Protein AF-A0AA38GWA0-F1 (afdb_monomer_lite)

Organism: Taxus chinensis (NCBI:txid29808)

pLDDT: mean 70.75, std 25.03, range [24.31, 95.56]

Structure (mmCIF, N/CA/C/O backbone):
data_AF-A0AA38GWA0-F1
#
_entry.id   AF-A0AA38GWA0-F1
#
loop_
_atom_site.group_PDB
_atom_site.id
_atom_site.type_symbol
_atom_site.label_atom_id
_atom_site.label_alt_id
_atom_site.label_comp_id
_atom_site.label_asym_id
_atom_site.label_entity_id
_atom_site.label_seq_id
_atom_site.pdbx_PDB_ins_code
_atom_site.Cartn_x
_atom_site.Cartn_y
_atom_site.Cartn_z
_atom_site.occupancy
_atom_site.B_iso_or_equiv
_atom_site.auth_seq_id
_atom_site.auth_comp_id
_atom_site.auth_asym_id
_atom_site.auth_atom_id
_atom_site.pdbx_PDB_model_num
ATOM 1 N N . MET A 1 1 ? 13.941 -1.383 21.771 1.00 31.64 1 MET A N 1
ATOM 2 C CA . MET A 1 1 ? 14.646 -0.120 21.469 1.00 31.64 1 MET A CA 1
ATOM 3 C C . MET A 1 1 ? 14.614 0.192 19.964 1.00 31.64 1 MET A C 1
ATOM 5 O O . MET A 1 1 ? 15.655 0.298 19.348 1.00 31.64 1 MET A O 1
ATOM 9 N N . PHE A 1 2 ? 13.424 0.359 19.369 1.00 28.42 2 PHE A N 1
ATOM 10 C CA . PHE A 1 2 ? 13.247 0.917 18.014 1.00 28.42 2 PHE A CA 1
ATOM 11 C C . PHE A 1 2 ? 11.890 1.630 17.965 1.00 28.42 2 PHE A C 1
ATOM 13 O O . PHE A 1 2 ? 10.866 1.051 17.592 1.00 28.42 2 PHE A O 1
ATOM 20 N N . SER A 1 3 ? 11.875 2.866 18.459 1.00 34.34 3 SER A N 1
ATOM 21 C CA . SER A 1 3 ? 10.827 3.857 18.227 1.00 34.34 3 SER A CA 1
ATOM 22 C C . SER A 1 3 ? 11.425 4.931 17.320 1.00 34.34 3 SER A C 1
ATOM 24 O O . SER A 1 3 ? 12.508 5.425 17.626 1.00 34.34 3 SER A O 1
ATOM 26 N N . ARG A 1 4 ? 10.759 5.242 16.198 1.00 40.84 4 ARG A N 1
ATOM 27 C CA . ARG A 1 4 ? 10.817 6.511 15.433 1.00 40.84 4 ARG A CA 1
ATOM 28 C C . ARG A 1 4 ? 10.411 6.277 13.978 1.00 40.84 4 ARG A C 1
ATOM 30 O O . ARG A 1 4 ? 11.266 6.082 13.129 1.00 40.84 4 ARG A O 1
ATOM 37 N N . TRP A 1 5 ? 9.120 6.422 13.704 1.00 36.72 5 TRP A N 1
ATOM 38 C CA . TRP A 1 5 ? 8.640 6.941 12.418 1.00 36.72 5 TRP A CA 1
ATOM 39 C C . TRP A 1 5 ? 7.587 8.007 12.706 1.00 36.72 5 TRP A C 1
ATOM 41 O O . TRP A 1 5 ? 6.409 7.881 12.427 1.00 36.72 5 TRP A O 1
ATOM 51 N N . SER A 1 6 ? 8.054 9.037 13.404 1.00 35.97 6 SER A N 1
ATOM 52 C CA . SER A 1 6 ? 7.437 10.354 13.455 1.00 35.97 6 SER A CA 1
ATOM 53 C C . SER A 1 6 ? 8.581 11.300 13.801 1.00 35.97 6 SER A C 1
ATOM 55 O O . SER A 1 6 ? 8.951 11.458 14.966 1.00 35.97 6 SER A O 1
ATOM 57 N N . ARG A 1 7 ? 9.320 11.705 12.760 1.00 33.00 7 ARG A N 1
ATOM 58 C CA . ARG A 1 7 ? 10.207 12.878 12.723 1.00 33.00 7 ARG A CA 1
ATOM 59 C C . ARG A 1 7 ? 10.838 13.011 11.333 1.00 33.00 7 ARG A C 1
ATOM 61 O O . ARG A 1 7 ? 11.865 12.406 11.048 1.00 33.00 7 ARG A O 1
ATOM 68 N N . VAL A 1 8 ? 10.165 13.820 10.515 1.00 33.72 8 VAL A N 1
ATOM 69 C CA . VAL A 1 8 ? 10.726 14.819 9.593 1.00 33.72 8 VAL A CA 1
ATOM 70 C C . VAL A 1 8 ? 11.931 14.351 8.767 1.00 33.72 8 VAL A C 1
ATOM 72 O O . VAL A 1 8 ? 13.084 14.542 9.150 1.00 33.72 8 VAL A O 1
ATOM 75 N N . VAL A 1 9 ? 11.667 13.858 7.556 1.00 32.69 9 VAL A N 1
ATOM 76 C CA . VAL A 1 9 ? 12.597 14.100 6.447 1.00 32.69 9 VAL A CA 1
ATOM 77 C C . VAL A 1 9 ? 12.338 15.532 5.988 1.00 32.69 9 VAL A C 1
ATOM 79 O O . VAL A 1 9 ? 11.295 15.837 5.411 1.00 32.69 9 VAL A O 1
ATOM 82 N N . SER A 1 10 ? 13.270 16.436 6.292 1.00 29.12 10 SER A N 1
ATOM 83 C CA . SER A 1 10 ? 13.280 17.777 5.710 1.00 29.12 10 SER A CA 1
ATOM 84 C C . SER A 1 10 ? 13.554 17.634 4.213 1.00 29.12 10 SER A C 1
ATOM 86 O O . SER A 1 10 ? 14.690 17.447 3.781 1.00 29.12 10 SER A O 1
ATOM 88 N N . PHE A 1 11 ? 12.483 17.642 3.421 1.00 29.75 11 PHE A N 1
ATOM 89 C CA . PHE A 1 11 ? 12.514 17.578 1.963 1.00 29.75 11 PHE A CA 1
ATOM 90 C C . PHE A 1 11 ? 12.916 18.951 1.413 1.00 29.75 11 PHE A C 1
ATOM 92 O O . PHE A 1 11 ? 12.088 19.753 0.984 1.00 29.75 11 PHE A O 1
ATOM 99 N N . ARG A 1 12 ? 14.214 19.249 1.473 1.00 24.31 12 ARG A N 1
ATOM 100 C CA . ARG A 1 12 ? 14.813 20.435 0.852 1.00 24.31 12 ARG A CA 1
ATOM 101 C C . ARG A 1 12 ? 15.758 20.020 -0.276 1.00 24.31 12 ARG A C 1
ATOM 103 O O . ARG A 1 12 ? 16.897 20.447 -0.310 1.00 24.31 12 ARG A O 1
ATOM 110 N N . S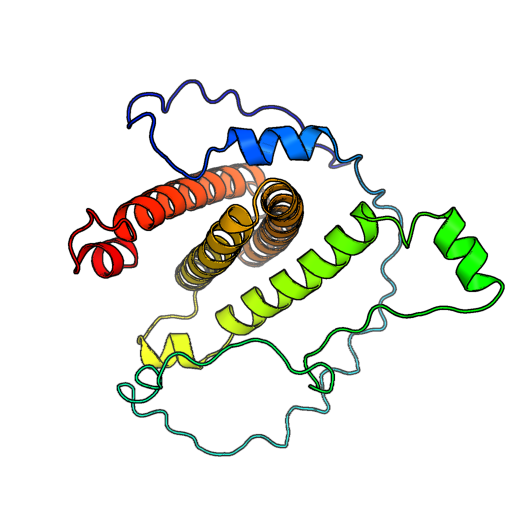ER A 1 13 ? 15.293 19.141 -1.165 1.00 28.67 13 SER A N 1
ATOM 111 C CA . SER A 1 13 ? 15.860 18.949 -2.509 1.00 28.67 13 SER A CA 1
ATOM 112 C C . SER A 1 13 ? 14.927 18.073 -3.353 1.00 28.67 13 SER A C 1
ATOM 114 O O . SER A 1 13 ? 15.166 16.888 -3.551 1.00 28.67 13 SER A O 1
ATOM 116 N N . MET A 1 14 ? 13.785 18.632 -3.756 1.00 29.09 14 MET A N 1
ATOM 117 C CA . MET A 1 14 ? 12.973 18.105 -4.868 1.00 29.09 14 MET A CA 1
ATOM 118 C C . MET A 1 14 ? 11.977 19.164 -5.378 1.00 29.09 14 MET A C 1
ATOM 120 O O . MET A 1 14 ? 10.910 18.853 -5.888 1.00 29.09 14 MET A O 1
ATOM 124 N N . ALA A 1 15 ? 12.325 20.448 -5.232 1.00 26.91 15 ALA A N 1
ATOM 125 C CA . ALA A 1 15 ? 11.499 21.585 -5.647 1.00 26.91 15 ALA A CA 1
ATOM 126 C C . ALA A 1 15 ? 11.654 21.937 -7.143 1.00 26.91 15 ALA A C 1
ATOM 128 O O . ALA A 1 15 ? 11.367 23.060 -7.536 1.00 26.91 15 ALA A O 1
ATOM 129 N N . ALA A 1 16 ? 12.130 21.006 -7.977 1.00 27.69 16 ALA A N 1
ATOM 130 C CA . ALA A 1 16 ? 12.416 21.270 -9.389 1.00 27.69 16 ALA A CA 1
ATOM 131 C C . ALA A 1 16 ? 11.492 20.531 -10.372 1.00 27.69 16 ALA A C 1
ATOM 133 O O . ALA A 1 16 ? 11.751 20.557 -11.569 1.00 27.69 16 ALA A O 1
ATOM 134 N N . LEU A 1 17 ? 10.409 19.898 -9.908 1.00 31.05 17 LEU A N 1
ATOM 135 C CA . LEU A 1 17 ? 9.401 19.305 -10.791 1.00 31.05 17 LEU A CA 1
ATOM 136 C C . LEU A 1 17 ? 7.995 19.648 -10.285 1.00 31.05 17 LEU A C 1
ATOM 138 O O . LEU A 1 17 ? 7.482 18.992 -9.388 1.00 31.05 17 LEU A O 1
ATOM 142 N N . GLY A 1 18 ? 7.431 20.715 -10.864 1.00 28.00 18 GLY A N 1
ATOM 143 C CA . GLY A 1 18 ? 6.000 21.019 -11.002 1.00 28.00 18 GLY A CA 1
ATOM 144 C C . GLY A 1 18 ? 5.095 20.879 -9.771 1.00 28.00 18 GLY A C 1
ATOM 145 O O . GLY A 1 18 ? 4.793 19.779 -9.320 1.00 28.00 18 GLY A O 1
ATOM 146 N N . GLU A 1 19 ? 4.520 21.999 -9.329 1.00 30.81 19 GLU A N 1
ATOM 147 C CA . GLU A 1 19 ? 3.543 22.138 -8.230 1.00 30.81 19 GLU A CA 1
ATOM 148 C C . GLU A 1 19 ? 2.208 21.364 -8.379 1.00 30.81 19 GLU A C 1
ATOM 150 O O . GLU A 1 19 ? 1.281 21.591 -7.612 1.00 30.81 19 GLU A O 1
ATOM 155 N N . ASN A 1 20 ? 2.095 20.394 -9.289 1.00 30.77 20 ASN A N 1
ATOM 156 C CA . ASN A 1 20 ? 0.872 19.622 -9.530 1.00 30.77 20 ASN A CA 1
ATOM 157 C C . ASN A 1 20 ? 1.091 18.103 -9.432 1.00 30.77 20 ASN A C 1
ATOM 159 O O . ASN A 1 20 ? 0.557 17.351 -10.245 1.00 30.77 20 ASN A O 1
ATOM 163 N N . SER A 1 21 ? 1.860 17.615 -8.455 1.00 35.22 21 SER A N 1
ATOM 164 C CA . SER A 1 21 ? 1.879 16.185 -8.107 1.00 35.22 21 SER A CA 1
ATOM 165 C C . SER A 1 21 ? 0.749 15.884 -7.115 1.00 35.22 21 SER A C 1
ATOM 167 O O . SER A 1 21 ? 0.716 16.362 -5.982 1.00 35.22 21 SER A O 1
ATOM 169 N N . TYR A 1 22 ? -0.239 15.113 -7.570 1.00 38.91 22 TYR A N 1
ATOM 170 C CA . TYR A 1 22 ? -1.501 14.873 -6.865 1.00 38.91 22 TYR A CA 1
ATOM 171 C C . TYR A 1 22 ? -1.309 13.989 -5.618 1.00 38.91 22 TYR A C 1
ATOM 173 O O . TYR A 1 22 ? -2.194 13.934 -4.764 1.00 38.91 22 TYR A O 1
ATOM 181 N N . LEU A 1 23 ? -0.143 13.385 -5.426 1.00 45.56 23 LEU A N 1
ATOM 182 C CA . LEU A 1 23 ? 0.259 12.717 -4.194 1.00 45.56 23 LEU A CA 1
ATOM 183 C C . LEU A 1 23 ? 1.219 13.617 -3.416 1.00 45.56 23 LEU A C 1
ATOM 185 O O . LEU A 1 23 ? 2.431 13.464 -3.491 1.00 45.56 23 LEU A O 1
ATOM 189 N N . ASN A 1 24 ? 0.675 14.586 -2.671 1.00 46.31 24 ASN A N 1
ATOM 190 C CA . ASN A 1 24 ? 1.478 15.441 -1.799 1.00 46.31 24 ASN A CA 1
ATOM 191 C C . ASN A 1 24 ? 2.017 14.607 -0.618 1.00 46.31 24 ASN A C 1
ATOM 193 O O . ASN A 1 24 ? 1.221 14.232 0.254 1.00 46.31 24 ASN A O 1
ATOM 197 N N . PRO A 1 25 ? 3.341 14.385 -0.501 1.00 43.03 25 PRO A N 1
ATOM 198 C CA . PRO A 1 25 ? 3.925 13.632 0.613 1.00 43.03 25 PRO A CA 1
ATOM 199 C C . PRO A 1 25 ? 3.590 14.253 1.981 1.00 43.03 25 PRO A C 1
ATOM 201 O O . PRO A 1 25 ? 3.534 13.564 2.999 1.00 43.03 25 PRO A O 1
ATOM 204 N N . ARG A 1 26 ? 3.290 15.564 2.019 1.00 40.44 26 ARG A N 1
ATOM 205 C CA . ARG A 1 26 ? 2.889 16.281 3.240 1.00 40.44 26 ARG A CA 1
ATOM 206 C C . ARG A 1 26 ? 1.479 15.935 3.718 1.00 40.44 26 ARG A C 1
ATOM 208 O O . ARG A 1 26 ? 1.219 16.107 4.905 1.00 40.44 26 ARG A O 1
ATOM 215 N N . ALA A 1 27 ? 0.571 15.498 2.842 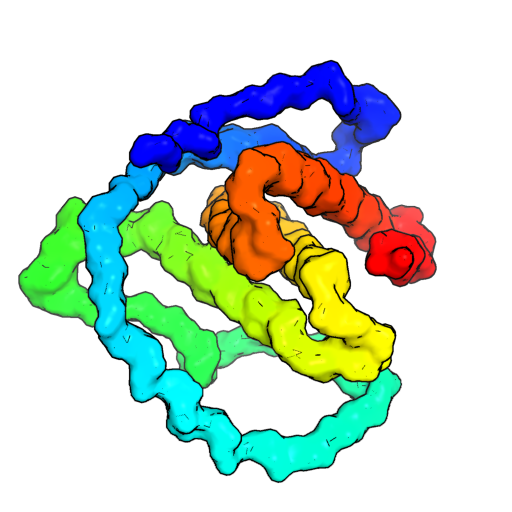1.00 46.22 27 ALA A N 1
ATOM 216 C CA . ALA A 1 27 ? -0.810 15.191 3.229 1.00 46.22 27 ALA A CA 1
ATOM 217 C C . ALA A 1 27 ? -0.874 13.929 4.105 1.00 46.22 27 ALA A C 1
ATOM 219 O O . ALA A 1 27 ? -1.483 13.952 5.173 1.00 46.22 27 ALA A O 1
ATOM 220 N N . PHE A 1 28 ? -0.158 12.880 3.699 1.00 42.69 28 PHE A N 1
ATOM 221 C CA . PHE A 1 28 ? -0.022 11.633 4.454 1.00 42.69 28 PHE A CA 1
ATOM 222 C C . PHE A 1 28 ? 0.894 11.811 5.680 1.00 42.69 28 PHE A C 1
ATOM 224 O O . PHE A 1 28 ? 0.537 11.439 6.797 1.00 42.69 28 PHE A O 1
ATOM 231 N N . SER A 1 29 ? 2.007 12.543 5.531 1.00 37.75 29 SER A N 1
ATOM 232 C CA . SER A 1 29 ? 2.927 12.825 6.644 1.00 37.75 29 SER A CA 1
ATOM 233 C C . SER A 1 29 ? 2.305 13.646 7.791 1.00 37.75 29 SER A C 1
ATOM 235 O O . SER A 1 29 ? 2.585 13.347 8.950 1.00 37.75 29 SER A O 1
ATOM 237 N N . LYS A 1 30 ? 1.432 14.633 7.522 1.00 34.84 30 LYS A N 1
ATOM 238 C CA . LYS A 1 30 ? 0.742 15.413 8.577 1.00 34.84 30 LYS A CA 1
ATOM 239 C C . LYS A 1 30 ? -0.338 14.622 9.325 1.00 34.84 30 LYS A C 1
ATOM 241 O O . LYS A 1 30 ? -0.637 14.948 10.472 1.00 34.84 30 LYS A O 1
ATOM 246 N N . ALA A 1 31 ? -0.942 13.608 8.701 1.00 31.19 31 ALA A N 1
ATOM 247 C CA . ALA A 1 31 ? -1.891 12.718 9.374 1.00 31.19 31 ALA A CA 1
ATOM 248 C C . ALA A 1 31 ? -1.168 11.759 10.340 1.00 31.19 31 ALA A C 1
ATOM 250 O O . ALA A 1 31 ? -1.649 11.535 11.450 1.00 31.19 31 ALA A O 1
ATOM 251 N N . ALA A 1 32 ? 0.032 11.294 9.969 1.00 33.12 32 ALA A N 1
ATOM 252 C CA . ALA A 1 32 ? 0.895 10.452 10.803 1.00 33.12 32 ALA A CA 1
ATOM 253 C C . ALA A 1 32 ? 1.348 11.125 12.118 1.00 33.12 32 ALA A C 1
ATOM 255 O O . ALA A 1 32 ? 1.637 10.445 13.099 1.00 33.12 32 ALA A O 1
ATOM 256 N N . GLU A 1 33 ? 1.385 12.462 12.181 1.00 32.56 33 GLU A N 1
ATOM 257 C CA . GLU A 1 33 ? 1.670 13.198 13.426 1.00 32.56 33 GLU A CA 1
ATOM 258 C C . GLU A 1 33 ? 0.507 13.154 14.436 1.00 32.56 33 GLU A C 1
ATOM 260 O O . GLU A 1 33 ? 0.726 13.394 15.624 1.00 32.56 33 GLU A O 1
ATOM 265 N N . ARG A 1 34 ? -0.724 12.832 14.004 1.00 31.64 34 ARG A N 1
ATOM 266 C CA . ARG A 1 34 ? -1.906 12.763 14.888 1.00 31.64 34 ARG A CA 1
ATOM 267 C C . ARG A 1 34 ? -2.132 11.395 15.526 1.00 31.64 34 ARG A C 1
ATOM 269 O O . ARG A 1 34 ? -2.842 11.321 16.527 1.00 31.64 34 ARG A O 1
ATOM 276 N N . VAL A 1 35 ? -1.542 10.332 14.987 1.00 32.81 35 VAL A N 1
ATOM 277 C CA . VAL A 1 35 ? -1.741 8.962 15.477 1.00 32.81 35 VAL A CA 1
ATOM 278 C C . VAL A 1 35 ? -0.706 8.659 16.564 1.00 32.81 35 VAL A C 1
ATOM 280 O O . VAL A 1 35 ? 0.502 8.705 16.333 1.00 32.81 35 VAL A O 1
ATOM 283 N N . LYS A 1 36 ? -1.165 8.365 17.787 1.00 30.06 36 LYS A N 1
ATOM 284 C CA . LYS A 1 36 ? -0.270 7.973 18.888 1.00 30.06 36 LYS A CA 1
ATOM 285 C C . LYS A 1 36 ? 0.344 6.589 18.602 1.00 30.06 36 LYS A C 1
ATOM 287 O O . LYS A 1 36 ? -0.369 5.713 18.115 1.00 30.06 36 LYS A O 1
ATOM 292 N N . PRO A 1 37 ? 1.626 6.345 18.941 1.00 30.78 37 PRO A N 1
ATOM 293 C CA . PRO A 1 37 ? 2.257 5.044 18.727 1.00 30.78 37 PRO A CA 1
ATOM 294 C C . PRO A 1 37 ? 1.523 3.929 19.485 1.00 30.78 37 PRO A C 1
ATOM 296 O O . PRO A 1 37 ? 1.312 4.040 20.692 1.00 30.78 37 PRO A O 1
ATOM 299 N N . PHE A 1 38 ? 1.174 2.846 18.789 1.00 33.06 38 PHE A N 1
ATOM 300 C CA . PHE A 1 38 ? 0.645 1.626 19.401 1.00 33.06 38 PHE A CA 1
ATOM 301 C C . PHE A 1 38 ? 1.768 0.848 20.114 1.00 33.06 38 PHE A C 1
ATOM 303 O O . PHE A 1 38 ? 2.856 0.656 19.562 1.00 33.06 38 PHE A O 1
ATOM 310 N N . ASP A 1 39 ? 1.504 0.438 21.356 1.00 30.98 39 ASP A N 1
ATOM 311 C CA . ASP A 1 39 ? 2.451 -0.215 22.266 1.00 30.98 39 ASP A CA 1
ATOM 312 C C . ASP A 1 39 ? 2.822 -1.635 21.786 1.00 30.98 39 ASP A C 1
ATOM 314 O O . ASP A 1 39 ? 1.966 -2.449 21.440 1.00 30.98 39 ASP A O 1
ATOM 318 N N . LYS A 1 40 ? 4.126 -1.939 21.761 1.00 34.06 40 LYS A N 1
ATOM 319 C CA . LYS A 1 40 ? 4.715 -3.173 21.204 1.00 34.06 40 LYS A CA 1
ATOM 320 C C . LYS A 1 40 ? 4.681 -4.366 22.169 1.00 34.06 40 LYS A C 1
ATOM 322 O O . LYS A 1 40 ? 5.251 -5.408 21.853 1.00 34.06 40 LYS A O 1
ATOM 327 N N . ASN A 1 41 ? 4.040 -4.240 23.329 1.00 27.31 41 ASN A N 1
ATOM 328 C CA . ASN A 1 41 ? 4.131 -5.239 24.397 1.00 27.31 41 ASN A CA 1
ATOM 329 C C . ASN A 1 41 ? 3.073 -6.353 24.365 1.00 27.31 41 ASN A C 1
ATOM 331 O O . ASN A 1 41 ? 3.056 -7.188 25.270 1.00 27.31 41 ASN A O 1
ATOM 335 N N . ASN A 1 42 ? 2.233 -6.448 23.330 1.00 31.95 42 ASN A N 1
ATOM 336 C CA . ASN A 1 42 ? 1.344 -7.602 23.205 1.00 31.95 42 ASN A CA 1
ATOM 337 C C . ASN A 1 42 ? 2.085 -8.773 22.538 1.00 31.95 42 ASN A C 1
ATOM 339 O O . ASN A 1 42 ? 2.314 -8.775 21.327 1.00 31.95 42 ASN A O 1
ATOM 343 N N . LYS A 1 43 ? 2.500 -9.756 23.347 1.00 30.12 43 LYS A N 1
ATOM 344 C CA . LYS A 1 43 ? 3.071 -11.026 22.882 1.00 30.12 43 LYS A CA 1
ATOM 345 C C . LYS A 1 43 ? 2.092 -11.687 21.910 1.00 30.12 43 LYS A C 1
ATOM 347 O O . LYS A 1 43 ? 1.028 -12.149 22.311 1.00 30.12 43 LYS A O 1
ATOM 352 N N . LEU A 1 44 ? 2.475 -11.749 20.638 1.00 30.75 44 LEU A N 1
ATOM 353 C CA . LEU A 1 44 ? 1.770 -12.513 19.620 1.00 30.75 44 LEU A CA 1
ATOM 354 C C . LEU A 1 44 ? 1.908 -14.003 19.970 1.00 30.75 44 LEU A C 1
ATOM 356 O O . LEU A 1 44 ? 3.004 -14.565 19.891 1.00 30.75 44 LEU A O 1
ATOM 360 N N . SER A 1 45 ? 0.811 -14.604 20.433 1.00 27.83 45 SER A N 1
ATOM 361 C CA . SER A 1 45 ? 0.715 -16.043 20.670 1.00 27.83 45 SER A CA 1
ATOM 362 C C . SER A 1 45 ? 1.044 -16.797 19.380 1.00 27.83 45 SER A C 1
ATOM 364 O O . SER A 1 45 ? 0.492 -16.514 18.315 1.00 27.83 45 SER A O 1
ATOM 366 N N . LYS A 1 46 ? 1.974 -17.747 19.478 1.00 28.91 46 LYS A N 1
ATOM 367 C CA . LYS A 1 46 ? 2.335 -18.686 18.416 1.00 28.91 46 LYS A CA 1
ATOM 368 C C . LYS A 1 46 ? 1.292 -19.808 18.358 1.00 28.91 46 LYS A C 1
ATOM 370 O O . LYS A 1 46 ? 1.591 -20.904 18.809 1.00 28.91 46 LYS A O 1
ATOM 375 N N . GLU A 1 47 ? 0.102 -19.565 17.814 1.00 26.95 47 GLU A N 1
ATOM 376 C CA . GLU A 1 47 ? -0.872 -20.659 17.595 1.00 26.95 47 GLU A CA 1
ATOM 377 C C . GLU A 1 47 ? -1.569 -20.679 16.223 1.00 26.95 47 GLU A C 1
ATOM 379 O O . GLU A 1 47 ? -2.153 -21.696 15.862 1.00 26.95 47 GLU A O 1
ATOM 384 N N . ASP A 1 48 ? -1.407 -19.673 15.361 1.00 29.70 48 ASP A N 1
ATOM 385 C CA . ASP A 1 48 ? -2.159 -19.642 14.089 1.00 29.70 48 ASP A CA 1
ATOM 386 C C . ASP A 1 48 ? -1.471 -20.340 12.895 1.00 29.70 48 ASP A C 1
ATOM 388 O O . ASP A 1 48 ? -1.983 -20.333 11.775 1.00 29.70 48 ASP A O 1
ATOM 392 N N . HIS A 1 49 ? -0.333 -21.011 13.105 1.00 30.28 49 HIS A N 1
ATOM 393 C CA . HIS A 1 49 ? 0.418 -21.678 12.028 1.00 30.28 49 HIS A CA 1
ATOM 394 C C . HIS A 1 49 ? -0.089 -23.077 11.632 1.00 30.28 49 HIS A C 1
ATOM 396 O O . HIS A 1 49 ? 0.541 -23.724 10.795 1.00 30.28 49 HIS A O 1
ATOM 402 N N . HIS A 1 50 ? -1.226 -23.551 12.158 1.00 26.88 50 HIS A N 1
ATOM 403 C CA . 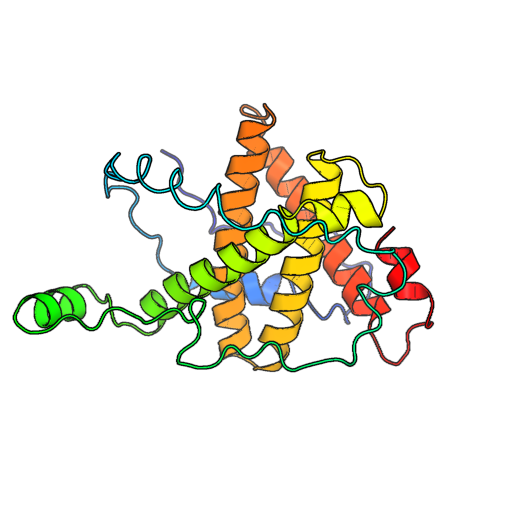HIS A 1 50 ? -1.704 -24.915 11.878 1.00 26.88 50 HIS A CA 1
ATOM 404 C C . HIS A 1 50 ? -3.074 -25.043 11.192 1.00 26.88 50 HIS A C 1
ATOM 406 O O . HIS A 1 50 ? -3.598 -26.148 11.090 1.00 26.88 50 HIS A O 1
ATOM 412 N N . LYS A 1 51 ? -3.651 -23.960 10.649 1.00 30.28 51 LYS A N 1
ATOM 413 C CA . LYS A 1 51 ? -4.932 -24.040 9.906 1.00 30.28 51 LYS A CA 1
ATOM 414 C C . LYS A 1 51 ? -4.903 -23.626 8.434 1.00 30.28 51 LYS A C 1
ATOM 416 O O . LYS A 1 51 ? -5.937 -23.681 7.779 1.00 30.28 51 LYS A O 1
ATOM 421 N N . THR A 1 52 ? -3.738 -23.325 7.864 1.00 32.56 52 THR A N 1
ATOM 422 C CA . THR A 1 52 ? -3.623 -22.980 6.429 1.00 32.56 52 THR A CA 1
ATOM 423 C C . THR A 1 52 ? -3.411 -24.205 5.523 1.00 32.56 52 THR A C 1
ATOM 425 O O . THR A 1 52 ? -3.291 -24.071 4.309 1.00 32.56 52 THR A O 1
ATOM 428 N N . THR A 1 53 ? -3.383 -25.422 6.075 1.00 29.42 53 THR A N 1
ATOM 429 C CA . THR A 1 53 ? -3.032 -26.639 5.316 1.00 29.42 53 THR A CA 1
ATOM 430 C C . THR A 1 53 ? -4.236 -27.410 4.753 1.00 29.42 53 THR A C 1
ATOM 432 O O . THR A 1 53 ? -4.026 -28.377 4.030 1.00 29.42 53 THR A O 1
ATOM 435 N N . LEU A 1 54 ? -5.485 -26.992 5.011 1.00 31.36 54 LEU A N 1
ATOM 436 C CA . LEU A 1 54 ? -6.684 -27.742 4.582 1.00 31.36 54 LEU A CA 1
ATOM 437 C C . LEU A 1 54 ? -7.478 -27.160 3.401 1.00 31.36 54 LEU A C 1
ATOM 439 O O . LEU A 1 54 ? -8.425 -27.800 2.967 1.00 31.36 54 LEU A O 1
ATOM 443 N N . ASP A 1 55 ? -7.055 -26.049 2.795 1.00 29.88 55 ASP A N 1
ATOM 444 C CA . ASP A 1 55 ? -7.713 -25.510 1.583 1.00 29.88 55 ASP A CA 1
ATOM 445 C C . ASP A 1 55 ? -6.880 -25.729 0.302 1.00 29.88 55 ASP A C 1
ATOM 447 O O . ASP A 1 55 ? -7.135 -25.141 -0.745 1.00 29.88 55 ASP A O 1
ATOM 451 N N . ARG A 1 56 ? -5.871 -26.611 0.352 1.00 34.47 56 ARG A N 1
ATOM 452 C CA . ARG A 1 56 ? -4.945 -26.860 -0.770 1.00 34.47 56 ARG A CA 1
ATOM 453 C C . ARG A 1 56 ? -5.441 -27.888 -1.795 1.00 34.47 56 ARG A C 1
ATOM 455 O O . ARG A 1 56 ? -4.685 -28.232 -2.700 1.00 34.47 56 ARG A O 1
ATOM 462 N N . GLN A 1 57 ? -6.664 -28.409 -1.659 1.00 27.94 57 GLN A N 1
ATOM 463 C CA . GLN A 1 57 ? -7.071 -29.621 -2.380 1.00 27.94 57 GLN A CA 1
ATOM 464 C C . GLN A 1 57 ? -8.316 -29.543 -3.267 1.00 27.94 57 GLN A C 1
ATOM 466 O O . GLN A 1 57 ? -8.659 -30.575 -3.831 1.00 27.94 57 GLN A O 1
ATOM 471 N N . ASN A 1 58 ? -8.942 -28.382 -3.496 1.00 30.59 58 ASN A N 1
ATOM 472 C CA . ASN A 1 58 ? -10.134 -28.364 -4.359 1.00 30.59 58 ASN A CA 1
ATOM 473 C C . ASN A 1 58 ? -10.228 -27.244 -5.401 1.00 30.59 58 ASN A C 1
ATOM 475 O O . ASN A 1 58 ? -11.324 -26.800 -5.712 1.00 30.59 58 ASN A O 1
ATOM 479 N N . ASP A 1 59 ? -9.101 -26.825 -5.980 1.00 33.44 59 ASP A N 1
ATOM 480 C CA . ASP A 1 59 ? -9.129 -25.911 -7.133 1.00 33.44 59 ASP A CA 1
ATOM 481 C C . ASP A 1 59 ? -8.156 -26.335 -8.243 1.00 33.44 59 ASP A C 1
ATOM 483 O O . ASP A 1 59 ? -7.446 -25.543 -8.856 1.00 33.44 59 ASP A O 1
ATOM 487 N N . LYS A 1 60 ? -8.116 -27.643 -8.523 1.00 31.14 60 LYS A N 1
ATOM 488 C CA . LYS A 1 60 ? -7.559 -28.156 -9.780 1.00 31.14 60 LYS A CA 1
ATOM 489 C C . LYS A 1 60 ? -8.634 -28.100 -10.865 1.00 31.14 60 LYS A C 1
ATOM 491 O O . LYS A 1 60 ? -9.054 -29.132 -11.375 1.00 31.14 60 LYS A O 1
ATOM 496 N N . SER A 1 61 ? -9.074 -26.896 -11.224 1.00 31.92 61 SER A N 1
ATOM 497 C CA . SER A 1 61 ? -9.576 -26.669 -12.576 1.00 31.92 61 SER A CA 1
ATOM 498 C C . SER A 1 61 ? -8.440 -26.032 -13.365 1.00 31.92 61 SER A C 1
ATOM 500 O O . SER A 1 61 ? -7.932 -24.962 -13.041 1.00 31.92 61 SER A O 1
ATOM 502 N N . SER A 1 62 ? -7.950 -26.767 -14.355 1.00 37.06 62 SER A N 1
ATOM 503 C CA . SER A 1 62 ? -6.942 -26.316 -15.302 1.00 37.06 62 SER A CA 1
ATOM 504 C C . SER A 1 62 ? -7.523 -25.192 -16.159 1.00 37.06 62 SER A C 1
ATOM 506 O O . SER A 1 62 ? -7.936 -25.418 -17.295 1.00 37.06 62 SER A O 1
ATOM 508 N N . HIS A 1 63 ? -7.575 -23.974 -15.630 1.00 36.75 63 HIS A N 1
ATOM 509 C CA . HIS A 1 63 ? -7.782 -22.797 -16.453 1.00 36.75 63 HIS A CA 1
ATOM 510 C C . HIS A 1 63 ? -6.418 -22.355 -16.969 1.00 36.75 63 HIS A C 1
ATOM 512 O O . HIS A 1 63 ? -5.735 -21.521 -16.386 1.00 36.75 63 HIS A O 1
ATOM 518 N N . GLN A 1 64 ? -6.003 -22.960 -18.082 1.00 39.25 64 GLN A N 1
ATOM 519 C CA . GLN A 1 64 ? -4.944 -22.406 -18.911 1.00 39.25 64 GLN A CA 1
ATOM 520 C C . GLN A 1 64 ? -5.473 -21.073 -19.449 1.00 39.25 64 GLN A C 1
ATOM 522 O O . GLN A 1 64 ? -6.255 -21.019 -20.401 1.00 39.25 64 GLN A O 1
ATOM 527 N N . VAL A 1 65 ? -5.152 -19.990 -18.745 1.00 46.47 65 VAL A N 1
ATOM 528 C CA . VAL A 1 65 ? -5.608 -18.649 -19.087 1.00 46.47 65 VAL A CA 1
ATOM 529 C C . VAL A 1 65 ? -4.885 -18.232 -20.363 1.00 46.47 65 VAL A C 1
ATOM 531 O O . VAL A 1 65 ? -3.723 -17.841 -20.363 1.00 46.47 65 VAL A O 1
ATOM 534 N N . ARG A 1 66 ? -5.584 -18.363 -21.491 1.00 43.56 66 ARG A N 1
ATOM 535 C CA . ARG A 1 66 ? -5.152 -17.868 -22.797 1.00 43.56 66 ARG A CA 1
ATOM 536 C C . ARG A 1 66 ? -4.996 -16.346 -22.679 1.00 43.56 66 ARG A C 1
ATOM 538 O O . ARG A 1 66 ? -5.997 -15.638 -22.567 1.00 43.56 66 ARG A O 1
ATOM 545 N N . GLY A 1 67 ? -3.745 -15.878 -22.651 1.00 53.94 67 GLY A N 1
ATOM 546 C CA . GLY A 1 67 ? -3.308 -14.577 -22.114 1.00 53.94 67 GLY A CA 1
ATOM 547 C C . GLY A 1 67 ? -3.983 -13.307 -22.648 1.00 53.94 67 GLY A C 1
ATOM 548 O O . GLY A 1 67 ? -3.838 -12.254 -22.042 1.00 53.94 67 GLY A O 1
ATOM 549 N N . SER A 1 68 ? -4.770 -13.378 -23.723 1.00 50.22 68 SER A N 1
ATOM 550 C CA . SER A 1 68 ? -5.553 -12.240 -24.217 1.00 50.22 68 SER A CA 1
ATOM 551 C C . SER A 1 68 ? -6.967 -12.146 -23.633 1.00 50.22 68 SER A C 1
ATOM 553 O O . SER A 1 68 ? -7.501 -11.048 -23.545 1.00 50.22 68 SER A O 1
ATOM 555 N N . MET A 1 69 ? -7.593 -13.247 -23.197 1.00 52.06 69 MET A N 1
ATOM 556 C CA . MET A 1 69 ? -8.996 -13.226 -22.741 1.00 52.06 69 MET A CA 1
ATOM 557 C C . MET A 1 69 ? -9.174 -12.905 -21.252 1.00 52.06 69 MET A C 1
ATOM 559 O O . MET A 1 69 ? -10.263 -12.498 -20.854 1.00 52.06 69 MET A O 1
ATOM 563 N N . ALA A 1 70 ? -8.124 -13.036 -20.437 1.00 56.06 70 ALA A N 1
ATOM 564 C CA . ALA A 1 70 ? -8.200 -12.852 -18.982 1.00 56.06 70 ALA A CA 1
ATOM 565 C C . ALA A 1 70 ? -8.603 -11.433 -18.550 1.00 56.06 70 ALA A C 1
ATOM 567 O O . ALA A 1 70 ? -9.172 -11.248 -17.479 1.00 56.06 70 ALA A O 1
ATOM 568 N N . PHE A 1 71 ? -8.298 -10.440 -19.390 1.00 58.66 71 PHE A N 1
ATOM 569 C CA . PHE A 1 71 ? -8.418 -9.017 -19.066 1.00 58.66 71 PHE A CA 1
ATOM 570 C C . PHE A 1 71 ? -9.391 -8.258 -19.983 1.00 58.66 71 PHE A C 1
ATOM 572 O O . PHE A 1 71 ? -9.541 -7.048 -19.849 1.00 58.66 71 PHE A O 1
ATOM 579 N N . LEU A 1 72 ? -10.073 -8.958 -20.900 1.00 63.25 72 LEU A N 1
ATOM 580 C CA . LEU A 1 72 ? -11.067 -8.382 -21.821 1.00 63.25 72 LEU A CA 1
ATOM 581 C C . LEU A 1 72 ? -12.509 -8.478 -21.296 1.00 63.25 72 LEU A C 1
ATOM 583 O O . LEU A 1 72 ? -13.447 -8.050 -21.972 1.00 63.25 72 LEU A O 1
ATOM 587 N N . SER A 1 73 ? -12.720 -9.047 -20.106 1.00 68.81 73 SER A N 1
ATOM 588 C CA . SER A 1 73 ? -14.037 -9.028 -19.471 1.00 68.81 73 SER A CA 1
ATOM 589 C C . SER A 1 73 ? -14.468 -7.584 -19.215 1.00 68.81 73 SER A C 1
ATOM 591 O O . SER A 1 73 ? -13.669 -6.778 -18.736 1.00 68.81 73 SER A O 1
ATOM 593 N N . LYS A 1 74 ? -15.739 -7.263 -19.494 1.00 69.19 74 LYS A N 1
ATOM 594 C CA . LYS A 1 74 ? -16.309 -5.941 -19.191 1.00 69.19 74 LYS A CA 1
ATOM 595 C C . LYS A 1 74 ? -16.015 -5.571 -17.728 1.00 69.19 74 LYS A C 1
ATOM 597 O O . LYS A 1 74 ? -16.115 -6.456 -16.874 1.00 69.19 74 LYS A O 1
ATOM 602 N N . PRO A 1 75 ? -15.690 -4.298 -17.428 1.00 65.25 75 PRO A N 1
ATOM 603 C CA . PRO A 1 75 ? -15.460 -3.862 -16.058 1.00 65.25 75 PRO A CA 1
ATOM 604 C C . PRO A 1 75 ? -16.707 -4.177 -15.232 1.00 65.25 75 PRO A C 1
ATOM 606 O O . PRO A 1 75 ? -17.786 -3.640 -15.475 1.00 65.25 75 PRO A O 1
ATOM 609 N N . CYS A 1 76 ? -16.563 -5.106 -14.294 1.00 62.09 76 CYS A N 1
ATOM 610 C CA . CYS A 1 76 ? -17.618 -5.499 -13.377 1.00 62.09 76 CYS A CA 1
ATOM 611 C C . CYS A 1 76 ? -17.317 -4.894 -12.009 1.00 62.09 76 CYS A C 1
ATOM 613 O O . CYS A 1 76 ? -16.153 -4.734 -11.632 1.00 62.09 76 CYS A O 1
ATOM 615 N N . SER A 1 77 ? -18.364 -4.549 -11.261 1.00 67.06 77 SER A N 1
ATOM 616 C CA . SER A 1 77 ? -18.194 -4.089 -9.889 1.00 67.06 77 SER A CA 1
ATOM 617 C C . SER A 1 77 ? -17.507 -5.182 -9.070 1.00 67.06 77 SER A C 1
ATOM 619 O O . SER A 1 77 ? -18.037 -6.277 -8.909 1.00 67.06 77 SER A O 1
ATOM 621 N N . LEU A 1 78 ? -16.334 -4.866 -8.523 1.00 67.75 78 LEU A N 1
ATOM 622 C CA . LEU A 1 78 ? -15.622 -5.711 -7.559 1.00 67.75 78 LEU A CA 1
ATOM 623 C C . LEU A 1 78 ? -16.204 -5.574 -6.139 1.00 67.75 78 LEU A C 1
ATOM 625 O O . LEU A 1 78 ? -15.600 -6.040 -5.172 1.00 67.75 78 LEU A O 1
ATOM 629 N N . ALA A 1 79 ? -17.361 -4.914 -5.993 1.00 72.44 79 ALA A N 1
ATOM 630 C CA . ALA A 1 79 ? -18.064 -4.831 -4.726 1.00 72.44 79 ALA A CA 1
ATOM 631 C C . ALA A 1 79 ? -18.495 -6.235 -4.296 1.00 72.44 79 ALA A C 1
ATOM 633 O O . ALA A 1 79 ? -19.303 -6.903 -4.939 1.00 72.44 79 ALA A O 1
ATOM 634 N N . LEU A 1 80 ? -17.929 -6.681 -3.184 1.00 72.12 80 LEU A N 1
ATOM 635 C CA . LEU A 1 80 ? -18.273 -7.956 -2.589 1.00 72.12 80 LEU A CA 1
ATOM 636 C C . LEU A 1 80 ? -19.689 -7.889 -2.025 1.00 72.12 80 LEU A C 1
ATOM 638 O O . LEU A 1 80 ? -20.010 -6.999 -1.239 1.00 72.12 80 LEU A O 1
ATOM 642 N N . HIS A 1 81 ? -20.520 -8.860 -2.393 1.00 73.62 81 HIS A N 1
ATOM 643 C CA . HIS A 1 81 ? -21.826 -9.032 -1.770 1.00 73.62 81 HIS A CA 1
ATOM 644 C C . HIS A 1 81 ? -21.658 -9.274 -0.258 1.00 73.62 81 HIS A C 1
ATOM 646 O O . HIS A 1 81 ? -20.699 -9.936 0.153 1.00 73.62 81 HIS A O 1
ATOM 652 N N . ALA A 1 82 ? -22.589 -8.783 0.567 1.00 76.31 82 ALA A N 1
ATOM 653 C CA . ALA A 1 82 ? -22.521 -8.912 2.030 1.00 76.31 82 ALA A CA 1
ATOM 654 C C . ALA A 1 82 ? -22.419 -10.379 2.494 1.00 76.31 82 ALA A C 1
ATOM 656 O O . ALA A 1 82 ? -21.726 -10.685 3.455 1.00 76.31 82 ALA A O 1
ATOM 657 N N . ASN A 1 83 ? -23.031 -11.299 1.741 1.00 78.19 83 ASN A N 1
ATOM 658 C CA . ASN A 1 83 ? -22.978 -12.742 2.011 1.00 78.19 83 ASN A CA 1
ATOM 659 C C . ASN A 1 83 ? -21.787 -13.459 1.344 1.00 78.19 83 ASN A C 1
ATOM 661 O O . ASN A 1 83 ? -21.753 -14.686 1.304 1.00 78.19 83 ASN A O 1
ATOM 665 N N . SER A 1 84 ? -20.840 -12.736 0.739 1.00 80.00 84 SER A N 1
ATOM 666 C CA . SER A 1 84 ? -19.685 -13.373 0.098 1.00 80.00 84 SER A CA 1
ATOM 667 C C . SER A 1 84 ? -18.695 -13.891 1.144 1.00 80.00 84 SER A C 1
ATOM 669 O O . SER A 1 84 ? -18.447 -13.231 2.150 1.00 80.00 84 SER A O 1
ATOM 671 N N . LYS A 1 85 ? -18.050 -15.037 0.873 1.00 77.06 85 LYS A N 1
ATOM 672 C CA . LYS A 1 85 ? -16.976 -15.606 1.722 1.00 77.06 85 LYS A CA 1
ATOM 673 C C . LYS A 1 85 ? -15.855 -14.597 2.008 1.00 77.06 85 LYS A C 1
ATOM 675 O O . LYS A 1 85 ? -15.169 -14.687 3.018 1.00 77.06 85 LYS A O 1
ATOM 680 N N . PHE A 1 86 ? -15.660 -13.648 1.098 1.00 70.44 86 PHE A N 1
ATOM 681 C CA . PHE A 1 86 ? -14.631 -12.630 1.203 1.00 70.44 86 PHE A CA 1
ATOM 682 C C . PHE A 1 86 ? -15.078 -11.398 1.989 1.00 70.44 86 PHE A C 1
ATOM 684 O O . PHE A 1 86 ? -14.239 -10.532 2.211 1.00 70.44 86 PHE A O 1
ATOM 691 N N . TRP A 1 87 ? -16.346 -11.257 2.381 1.00 74.81 87 TRP A N 1
ATOM 692 C CA . TRP A 1 87 ? -16.787 -10.129 3.196 1.00 74.81 87 TRP A CA 1
ATOM 693 C C . TRP A 1 87 ? -16.219 -10.258 4.612 1.00 74.81 87 TRP A C 1
ATOM 695 O O . TRP A 1 87 ? -16.250 -11.331 5.211 1.00 74.81 87 TRP A O 1
ATOM 705 N N . VAL A 1 88 ? -15.650 -9.174 5.142 1.00 78.06 88 VAL A N 1
ATOM 706 C CA . VAL A 1 88 ? -15.072 -9.185 6.490 1.00 78.06 88 VAL A CA 1
ATOM 707 C C . VAL A 1 88 ? -16.068 -8.556 7.446 1.00 78.06 88 VAL A C 1
ATOM 709 O O . VAL A 1 88 ? -16.277 -7.347 7.412 1.00 78.06 88 VAL A O 1
ATOM 712 N N . HIS A 1 89 ? -16.662 -9.389 8.300 1.00 75.50 89 HIS A N 1
ATOM 713 C CA . HIS A 1 89 ? -17.518 -8.926 9.383 1.00 75.50 89 HIS A CA 1
ATOM 714 C C . HIS A 1 89 ? -16.654 -8.500 10.568 1.00 75.50 89 HIS A C 1
ATOM 716 O O . HIS A 1 89 ? -15.841 -9.284 11.063 1.00 75.50 89 HIS A O 1
ATOM 722 N N . GLU A 1 90 ? -16.836 -7.272 11.055 1.00 77.69 90 GLU A N 1
ATOM 723 C CA . GLU A 1 90 ? -16.293 -6.917 12.366 1.00 77.69 90 GLU A CA 1
ATOM 724 C C . GLU A 1 90 ? -16.988 -7.761 13.447 1.00 77.69 90 GLU A C 1
ATOM 726 O O . GLU A 1 90 ? -18.216 -7.853 13.433 1.00 77.69 90 GLU A O 1
ATOM 731 N N . PRO A 1 91 ? -16.244 -8.390 14.371 1.00 78.44 91 PRO A N 1
ATOM 732 C CA 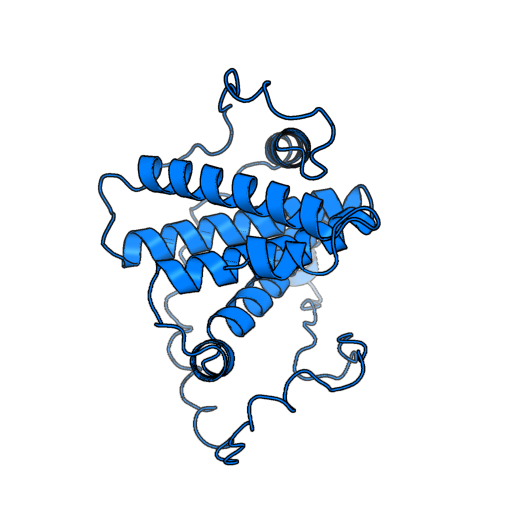. PRO A 1 91 ? -16.842 -9.226 15.402 1.00 78.44 91 PRO A CA 1
ATOM 733 C C . PRO A 1 91 ? -17.695 -8.385 16.363 1.00 78.44 91 PRO A C 1
ATOM 735 O O . PRO A 1 91 ? -17.201 -7.462 17.015 1.00 78.44 91 PRO A O 1
ATOM 738 N N . GLU A 1 92 ? -18.978 -8.730 16.480 1.00 80.56 92 GLU A N 1
ATOM 739 C CA . GLU A 1 92 ? -19.906 -8.115 17.431 1.00 80.56 92 GLU A CA 1
ATOM 740 C C . GLU A 1 92 ? -19.871 -8.855 18.773 1.00 80.56 92 GLU A C 1
ATOM 742 O O . GLU A 1 92 ? -20.626 -9.799 19.022 1.00 80.56 92 GLU A O 1
ATOM 747 N N . TYR A 1 93 ? -18.976 -8.435 19.667 1.00 83.44 93 TYR A N 1
ATOM 748 C CA . TYR A 1 93 ? -18.936 -8.987 21.022 1.00 83.44 93 TYR A CA 1
ATOM 749 C C . TYR A 1 93 ? -20.116 -8.460 21.855 1.00 83.44 93 TYR A C 1
ATOM 751 O O . TYR A 1 93 ? -20.435 -7.274 21.792 1.00 83.44 93 TYR A O 1
ATOM 759 N N . LYS A 1 94 ? -20.739 -9.323 22.673 1.00 88.88 94 LYS A N 1
ATOM 760 C CA . LYS A 1 94 ? -21.862 -8.985 23.575 1.00 88.88 94 LYS A CA 1
ATOM 761 C C . LYS A 1 94 ? -21.467 -9.127 25.054 1.00 88.88 94 LYS A C 1
ATOM 763 O O . LYS A 1 94 ? -20.464 -9.758 25.386 1.00 88.88 94 LYS A O 1
ATOM 768 N N . GLY A 1 95 ? -22.261 -8.538 25.952 1.00 89.62 95 GLY A N 1
ATOM 769 C CA . GLY A 1 95 ? -22.102 -8.674 27.407 1.00 89.62 95 GLY A CA 1
ATOM 770 C C . GLY A 1 95 ? -20.910 -7.902 27.986 1.00 89.62 95 GLY A C 1
ATOM 771 O O . GLY A 1 95 ? -20.577 -6.812 27.524 1.00 89.62 95 GLY A O 1
ATOM 772 N N . ILE A 1 96 ? -20.250 -8.468 29.001 1.00 89.69 96 ILE A N 1
ATOM 773 C CA . ILE A 1 96 ? -19.120 -7.821 29.694 1.00 89.69 96 ILE A CA 1
ATOM 774 C C . ILE A 1 96 ? -17.929 -7.546 28.763 1.00 89.69 96 ILE A C 1
ATOM 776 O O . ILE A 1 96 ? -17.286 -6.505 28.875 1.00 89.69 96 ILE A O 1
ATOM 780 N N . HIS A 1 97 ? -17.676 -8.421 27.784 1.00 87.06 97 HIS A N 1
ATOM 781 C CA . HIS A 1 97 ? -16.601 -8.236 26.808 1.00 87.06 97 HIS A CA 1
ATOM 782 C C . HIS A 1 97 ? -16.823 -6.992 25.952 1.00 87.06 97 HIS A C 1
ATOM 784 O O . HIS A 1 97 ? -15.872 -6.264 25.684 1.00 87.06 97 HIS A O 1
ATOM 790 N N . TYR A 1 98 ? -18.073 -6.704 25.573 1.00 87.69 98 TYR A N 1
ATOM 791 C CA . TYR A 1 98 ? -18.407 -5.474 24.858 1.00 87.69 98 TYR A CA 1
ATOM 792 C C . TYR A 1 98 ? -18.025 -4.238 25.672 1.00 87.69 98 TYR A C 1
ATOM 794 O O . TYR A 1 98 ? -17.410 -3.319 25.136 1.00 87.69 98 TYR A O 1
ATOM 802 N N . PHE A 1 99 ? -18.348 -4.238 26.968 1.00 88.31 99 PHE A N 1
ATOM 803 C CA . PHE A 1 99 ? -18.023 -3.132 27.862 1.00 88.31 99 PHE A CA 1
ATOM 804 C C . PHE A 1 99 ? -16.509 -2.911 27.959 1.00 88.31 99 PHE A C 1
ATOM 806 O O . PHE A 1 99 ? -16.048 -1.796 27.721 1.00 88.31 99 PHE A O 1
ATOM 813 N N . PHE A 1 100 ? -15.726 -3.968 28.208 1.00 91.56 100 PHE A N 1
ATOM 814 C CA . PHE A 1 100 ? -14.263 -3.867 28.255 1.00 91.56 100 PHE A CA 1
ATOM 815 C C . PHE A 1 100 ? -13.668 -3.432 26.913 1.00 91.56 100 PHE A C 1
ATOM 817 O O . PHE A 1 100 ? -12.856 -2.516 26.875 1.00 91.56 100 PHE A O 1
ATOM 824 N N . LEU A 1 101 ? -14.094 -4.016 25.793 1.00 90.38 101 LEU A N 1
ATOM 825 C CA . LEU A 1 101 ? -13.597 -3.637 24.467 1.00 90.38 101 LEU A CA 1
ATOM 826 C C . LEU A 1 101 ? -13.937 -2.183 24.126 1.00 90.38 101 LEU A C 1
ATOM 828 O O . LEU A 1 101 ? -13.107 -1.460 23.576 1.00 90.38 101 LEU A O 1
ATOM 832 N N . LYS A 1 102 ? -15.135 -1.722 24.492 1.00 87.19 102 LYS A N 1
ATOM 833 C CA . LYS A 1 102 ? -15.526 -0.319 24.343 1.00 87.19 102 LYS A CA 1
ATOM 834 C C . LYS A 1 102 ? -14.665 0.598 25.215 1.00 87.19 102 LYS A C 1
ATOM 836 O O . LYS A 1 102 ? -14.225 1.632 24.718 1.00 87.19 102 LYS A O 1
ATOM 841 N N . LEU A 1 103 ? -14.379 0.204 26.459 1.00 90.81 103 LEU A N 1
ATOM 842 C CA . LEU A 1 103 ? -13.499 0.937 27.374 1.00 90.81 103 LEU A CA 1
ATOM 843 C C . LEU A 1 103 ? -12.057 1.023 26.844 1.00 90.81 103 LEU A C 1
ATOM 845 O O . LEU A 1 103 ? -11.453 2.089 26.890 1.00 90.81 103 LEU A O 1
ATOM 849 N N . LEU A 1 104 ? -11.535 -0.062 26.265 1.00 92.12 104 LEU A N 1
ATOM 850 C CA . LEU A 1 104 ? -10.220 -0.118 25.611 1.00 92.12 104 LEU A CA 1
ATOM 851 C C . LEU A 1 104 ? -10.199 0.525 24.207 1.00 92.12 104 LEU A C 1
ATOM 853 O O . LEU A 1 104 ? -9.241 0.342 23.457 1.00 92.12 104 LEU A O 1
ATOM 857 N N . LEU A 1 105 ? -11.235 1.280 23.825 1.00 88.31 105 LEU A N 1
ATOM 858 C CA . LEU A 1 105 ? -11.324 1.973 22.533 1.00 88.31 105 LEU A CA 1
ATOM 859 C C . LEU A 1 105 ? -11.299 1.050 21.297 1.00 88.31 105 LEU A C 1
ATOM 861 O O . LEU A 1 105 ? -11.088 1.520 20.180 1.00 88.31 105 LEU A O 1
ATOM 865 N N . TYR A 1 106 ? -11.593 -0.244 21.450 1.00 86.06 106 TYR A N 1
ATOM 866 C CA . TYR A 1 106 ? -11.607 -1.215 20.347 1.00 86.06 106 TYR A CA 1
ATOM 867 C C . TYR A 1 106 ? -12.587 -0.834 19.224 1.00 86.06 106 TYR A C 1
ATOM 869 O O . TYR A 1 106 ? -12.320 -1.055 18.040 1.00 86.06 106 TYR A O 1
ATOM 877 N N . TYR A 1 107 ? -13.722 -0.235 19.590 1.00 84.88 107 TYR A N 1
ATOM 878 C CA . TYR A 1 107 ? -14.758 0.223 18.658 1.00 84.88 107 TYR A CA 1
ATOM 879 C C . TYR A 1 107 ? -14.615 1.702 18.267 1.00 84.88 107 TYR A C 1
ATOM 881 O O . TYR A 1 107 ? -15.532 2.276 17.670 1.00 84.88 107 TYR A O 1
ATOM 889 N N . SER A 1 108 ? -13.489 2.350 18.582 1.00 88.38 108 SER A N 1
ATOM 890 C CA . SER A 1 108 ? -13.230 3.705 18.092 1.00 88.38 108 SER A CA 1
ATOM 891 C C . SER A 1 108 ? -13.156 3.718 16.561 1.00 88.38 108 SER A C 1
ATOM 893 O O . SER A 1 108 ? -12.878 2.694 15.927 1.00 88.38 108 SER A O 1
ATOM 895 N N . LYS A 1 109 ? -13.437 4.877 15.953 1.00 87.50 109 LYS A N 1
ATOM 896 C CA . LYS A 1 109 ? -13.330 5.053 14.497 1.00 87.50 109 LYS A CA 1
ATOM 897 C C . LYS A 1 109 ? -11.914 4.719 14.018 1.00 87.50 109 LYS A C 1
ATOM 899 O O . LYS A 1 109 ? -11.755 3.973 13.064 1.00 87.50 109 LYS A O 1
ATOM 904 N N . GLU A 1 110 ? -10.901 5.195 14.738 1.00 85.56 110 GLU A N 1
ATOM 905 C CA . GLU A 1 110 ? -9.486 4.962 14.429 1.00 85.56 110 GLU A CA 1
ATOM 906 C C . GLU A 1 110 ? -9.111 3.477 14.504 1.00 85.56 110 GLU A C 1
ATOM 908 O O . GLU A 1 110 ? -8.539 2.936 13.561 1.00 85.56 110 GLU A O 1
ATOM 913 N N . SER A 1 111 ? -9.494 2.784 15.584 1.00 86.38 111 SER A N 1
ATOM 914 C CA . SER A 1 111 ? -9.174 1.362 15.763 1.00 86.38 111 SER A CA 1
ATOM 915 C C . SER A 1 111 ? -9.826 0.492 14.684 1.00 86.38 111 SER A C 1
ATOM 917 O O . SER A 1 111 ? -9.192 -0.420 14.148 1.00 86.38 111 SER A O 1
ATOM 919 N N . ARG A 1 112 ? -11.076 0.807 14.313 1.00 89.25 112 ARG A N 1
ATOM 920 C CA . ARG A 1 112 ? -11.773 0.165 13.189 1.00 89.25 112 ARG A CA 1
ATOM 921 C C . ARG A 1 112 ? -11.078 0.438 11.860 1.00 89.25 112 ARG A C 1
ATOM 923 O O . ARG A 1 112 ? -10.790 -0.505 11.128 1.00 89.25 112 ARG A O 1
ATOM 930 N N . SER A 1 113 ? -10.726 1.691 11.578 1.00 89.50 113 SER A N 1
ATOM 931 C CA . SER A 1 113 ? -9.996 2.061 10.361 1.00 89.50 113 SER A CA 1
ATOM 932 C C . SER A 1 113 ? -8.664 1.322 10.228 1.00 89.50 113 SER A C 1
ATOM 934 O O . SER A 1 113 ? -8.382 0.796 9.158 1.00 89.50 113 SER A O 1
ATOM 936 N N . ILE A 1 114 ? -7.885 1.182 11.307 1.00 88.75 114 ILE A N 1
ATOM 937 C CA . ILE A 1 114 ? -6.615 0.432 11.293 1.00 88.75 114 ILE A CA 1
ATOM 938 C C . ILE A 1 114 ? -6.835 -1.043 10.923 1.00 88.75 114 ILE A C 1
ATOM 940 O O . ILE A 1 114 ? -6.076 -1.606 10.127 1.00 88.75 114 ILE A O 1
ATOM 944 N N . ARG A 1 115 ? -7.873 -1.684 11.479 1.00 90.56 115 ARG A N 1
ATOM 945 C CA . ARG A 1 115 ? -8.207 -3.084 11.164 1.00 90.56 115 ARG A CA 1
ATOM 946 C C . ARG A 1 115 ? -8.697 -3.242 9.731 1.00 90.56 115 ARG A C 1
ATOM 948 O O . ARG A 1 115 ? -8.241 -4.140 9.029 1.00 90.56 115 ARG A O 1
ATOM 955 N N . ASN A 1 116 ? -9.580 -2.357 9.285 1.00 91.25 116 ASN A N 1
ATOM 956 C CA . ASN A 1 116 ? -10.125 -2.395 7.932 1.00 91.25 116 ASN A CA 1
ATOM 957 C C . ASN A 1 116 ? -9.046 -2.084 6.881 1.00 91.25 116 ASN A C 1
ATOM 959 O O . ASN A 1 116 ? -9.021 -2.713 5.824 1.00 91.25 116 ASN A O 1
ATOM 963 N N . ALA A 1 117 ? -8.086 -1.210 7.191 1.00 92.25 117 ALA A N 1
ATOM 964 C CA . ALA A 1 117 ? -6.920 -0.973 6.345 1.00 92.25 117 ALA A CA 1
ATOM 965 C C . ALA A 1 117 ? -6.038 -2.226 6.217 1.00 92.25 117 ALA A C 1
ATOM 967 O O . ALA A 1 117 ? -5.595 -2.541 5.116 1.00 92.25 117 ALA A O 1
ATOM 968 N N . ASN A 1 118 ? -5.852 -2.996 7.297 1.00 92.94 118 ASN A N 1
ATOM 969 C CA . ASN A 1 118 ? -5.143 -4.282 7.241 1.00 92.94 118 ASN A CA 1
ATOM 970 C C . ASN A 1 118 ? -5.866 -5.285 6.329 1.00 92.94 118 ASN A C 1
ATOM 972 O O . ASN A 1 118 ? -5.242 -5.990 5.543 1.00 92.94 118 ASN A O 1
ATOM 976 N N . VAL A 1 119 ? -7.198 -5.342 6.411 1.00 91.94 119 VAL A N 1
ATOM 977 C CA . VAL A 1 119 ? -8.014 -6.193 5.532 1.00 91.94 119 VAL A CA 1
ATOM 978 C C . VAL A 1 119 ? -7.814 -5.809 4.069 1.00 91.94 119 VAL A C 1
ATOM 980 O O . VAL A 1 119 ? -7.584 -6.687 3.240 1.00 91.94 119 VAL A O 1
ATOM 983 N N . LEU A 1 120 ? -7.875 -4.513 3.749 1.00 93.31 120 LEU A N 1
ATOM 984 C CA . LEU A 1 120 ? -7.628 -4.025 2.394 1.00 93.31 120 LEU A CA 1
ATOM 985 C C . LEU A 1 120 ? -6.206 -4.366 1.932 1.00 93.31 120 LEU A C 1
ATOM 987 O O . LEU A 1 120 ? -6.029 -4.904 0.842 1.00 93.31 120 LEU A O 1
ATOM 991 N N . TYR A 1 121 ? -5.208 -4.135 2.783 1.00 94.75 121 TYR A N 1
ATOM 992 C CA . TYR A 1 121 ? -3.817 -4.432 2.472 1.00 94.75 121 TYR A CA 1
ATOM 993 C C . TYR A 1 121 ? -3.575 -5.922 2.198 1.00 94.75 121 TYR A C 1
ATOM 995 O O . TYR A 1 121 ? -2.933 -6.281 1.215 1.00 94.75 121 TYR A O 1
ATOM 1003 N N . LYS A 1 122 ? -4.168 -6.818 2.993 1.00 92.94 122 LYS A N 1
ATOM 1004 C CA . LYS A 1 122 ? -4.089 -8.268 2.755 1.00 92.94 122 LYS A CA 1
ATOM 1005 C C . LYS A 1 122 ? -4.649 -8.677 1.394 1.00 92.94 122 LYS A C 1
ATOM 1007 O O . LYS A 1 122 ? -4.145 -9.624 0.800 1.00 92.94 122 LYS A O 1
ATOM 1012 N N . ARG A 1 123 ? -5.663 -7.973 0.877 1.00 91.75 123 ARG A N 1
ATOM 1013 C CA . ARG A 1 123 ? -6.181 -8.217 -0.482 1.00 91.75 123 ARG A CA 1
ATOM 1014 C C . ARG A 1 123 ? -5.209 -7.753 -1.557 1.00 91.75 123 ARG A C 1
ATOM 1016 O O . ARG A 1 123 ? -5.058 -8.446 -2.555 1.00 91.75 123 ARG A O 1
ATOM 1023 N N . ILE A 1 124 ? -4.548 -6.615 -1.341 1.00 93.88 124 ILE A N 1
ATOM 1024 C CA . ILE A 1 124 ? -3.481 -6.137 -2.227 1.00 93.88 124 ILE A CA 1
ATOM 1025 C C . ILE A 1 124 ? -2.371 -7.187 -2.296 1.00 93.88 124 ILE A C 1
ATOM 1027 O O . ILE A 1 124 ? -2.014 -7.625 -3.384 1.00 93.88 124 ILE A O 1
ATOM 1031 N N . VAL A 1 125 ? -1.892 -7.652 -1.140 1.00 93.94 125 VAL A N 1
ATOM 1032 C CA . VAL A 1 125 ? -0.869 -8.703 -1.058 1.00 93.94 125 VAL A CA 1
ATOM 1033 C C . VAL A 1 125 ? -1.331 -9.988 -1.743 1.00 93.94 125 VAL A C 1
ATOM 1035 O O . VAL A 1 125 ? -0.588 -10.549 -2.539 1.00 93.94 125 VAL A O 1
ATOM 1038 N N . TYR A 1 126 ? -2.572 -10.419 -1.508 1.00 91.12 126 TYR A N 1
ATOM 1039 C CA . TYR A 1 126 ? -3.136 -11.597 -2.169 1.00 91.12 126 TYR A CA 1
ATOM 1040 C C . TYR A 1 126 ? -3.106 -11.482 -3.701 1.00 91.12 126 TYR A C 1
ATOM 1042 O O . TYR A 1 126 ? -2.765 -12.448 -4.378 1.00 91.12 126 TYR A O 1
ATOM 1050 N N . GLN A 1 127 ? -3.422 -10.304 -4.246 1.00 89.56 127 GLN A N 1
ATOM 1051 C CA . GLN A 1 127 ? -3.370 -10.066 -5.687 1.00 89.56 127 GLN A CA 1
ATOM 1052 C C . GLN A 1 127 ? -1.929 -10.056 -6.216 1.00 89.56 127 GLN A C 1
ATOM 1054 O O . GLN A 1 127 ? -1.663 -10.621 -7.273 1.00 89.56 127 GLN A O 1
ATOM 1059 N N . VAL A 1 128 ? -1.001 -9.451 -5.472 1.00 91.56 128 VAL A N 1
ATOM 1060 C CA . VAL A 1 128 ? 0.421 -9.357 -5.836 1.00 91.56 128 VAL A CA 1
ATOM 1061 C C . VAL A 1 128 ? 1.129 -10.708 -5.760 1.00 91.56 128 VAL A C 1
ATOM 1063 O O . VAL A 1 128 ? 2.019 -10.964 -6.563 1.00 91.56 128 VAL A O 1
ATOM 1066 N N . ASP A 1 129 ? 0.756 -11.583 -4.828 1.00 88.69 129 ASP A N 1
ATOM 1067 C CA . ASP A 1 129 ? 1.406 -12.886 -4.643 1.00 88.69 129 ASP A CA 1
ATOM 1068 C C . ASP A 1 129 ? 0.817 -13.988 -5.556 1.00 88.69 129 ASP A C 1
ATOM 1070 O O . ASP A 1 129 ? 1.359 -15.101 -5.611 1.00 88.69 129 ASP A O 1
ATOM 1074 N N . ARG A 1 130 ? -0.254 -13.680 -6.305 1.00 87.44 130 ARG A N 1
ATOM 1075 C CA . ARG A 1 130 ? -0.929 -14.591 -7.243 1.00 87.44 130 ARG A CA 1
ATOM 1076 C C . ARG A 1 130 ? -0.041 -14.892 -8.458 1.00 87.44 130 ARG A C 1
ATOM 1078 O O . ARG A 1 130 ? 0.427 -13.969 -9.120 1.00 87.44 130 ARG A O 1
ATOM 1085 N N . SER A 1 131 ? 0.169 -16.173 -8.779 1.00 81.31 131 SER A N 1
ATOM 1086 C CA . SER A 1 131 ? 1.077 -16.613 -9.861 1.00 81.31 131 SER A CA 1
ATOM 1087 C C . SER A 1 131 ? 0.662 -16.123 -11.247 1.00 81.31 131 SER A C 1
ATOM 1089 O O . SER A 1 131 ? 1.523 -15.746 -12.031 1.00 81.31 131 SER A O 1
ATOM 1091 N N . ASP A 1 132 ? -0.641 -16.024 -11.515 1.00 85.50 132 ASP A N 1
ATOM 1092 C CA . ASP A 1 132 ? -1.167 -15.730 -12.853 1.00 85.50 132 ASP A CA 1
ATOM 1093 C C . ASP A 1 132 ? -0.630 -14.433 -13.470 1.00 85.50 132 ASP A C 1
ATOM 1095 O O . ASP A 1 132 ? -0.466 -14.354 -14.685 1.00 85.50 132 ASP A O 1
ATOM 1099 N N . ILE A 1 133 ? -0.369 -13.404 -12.653 1.00 85.50 133 ILE A N 1
ATOM 1100 C CA . ILE A 1 133 ? 0.184 -12.130 -13.138 1.00 85.50 133 ILE A CA 1
ATOM 1101 C C . ILE A 1 133 ? 1.623 -12.339 -13.618 1.00 85.50 133 ILE A C 1
ATOM 1103 O O . ILE A 1 133 ? 1.992 -11.850 -14.682 1.00 85.50 133 ILE A O 1
ATOM 1107 N N . TYR A 1 134 ? 2.424 -13.098 -12.871 1.00 88.50 134 TYR A N 1
ATOM 1108 C CA . TYR A 1 134 ? 3.804 -13.395 -13.252 1.00 88.50 134 TYR A CA 1
ATOM 1109 C C . TYR A 1 134 ? 3.845 -14.250 -14.515 1.00 88.50 134 TYR A C 1
ATOM 1111 O O . TYR A 1 134 ? 4.584 -13.926 -15.438 1.00 88.50 134 TYR A O 1
ATOM 1119 N N . ASP A 1 135 ? 2.994 -15.270 -14.599 1.00 88.06 135 ASP A N 1
ATOM 1120 C CA . ASP A 1 135 ? 2.964 -16.176 -15.747 1.00 88.06 135 ASP A CA 1
ATOM 1121 C C . ASP A 1 135 ? 2.461 -15.468 -17.016 1.00 88.06 135 ASP A C 1
ATOM 1123 O O . ASP A 1 135 ? 3.039 -15.623 -18.090 1.00 88.06 135 ASP A O 1
ATOM 1127 N N . THR A 1 136 ? 1.418 -14.634 -16.906 1.00 86.25 136 THR A N 1
ATOM 1128 C CA . THR A 1 136 ? 0.819 -13.959 -18.075 1.00 86.25 136 THR A CA 1
ATOM 1129 C C . THR A 1 136 ? 1.725 -12.877 -18.656 1.00 86.25 136 THR A C 1
ATOM 1131 O O . THR A 1 136 ? 1.794 -12.721 -19.874 1.00 86.25 136 THR A O 1
ATOM 1134 N N . PHE A 1 137 ? 2.425 -12.129 -17.800 1.00 83.38 137 PHE A N 1
ATOM 1135 C CA . PHE A 1 137 ? 3.362 -11.084 -18.225 1.00 83.38 137 PHE A CA 1
ATOM 1136 C C . PHE A 1 137 ? 4.807 -11.593 -18.346 1.00 83.38 137 PHE A C 1
ATOM 1138 O O . PHE A 1 137 ? 5.711 -10.799 -18.595 1.00 83.38 137 PHE A O 1
ATOM 1145 N N . ASN A 1 138 ? 5.025 -12.905 -18.187 1.00 87.19 138 ASN A N 1
ATOM 1146 C CA . ASN A 1 138 ? 6.331 -13.561 -18.241 1.00 87.19 138 ASN A CA 1
ATOM 1147 C C . ASN A 1 138 ? 7.375 -12.884 -17.326 1.00 87.19 138 ASN A C 1
ATOM 1149 O O . ASN A 1 138 ? 8.514 -12.626 -17.721 1.00 87.19 138 ASN A O 1
ATOM 1153 N N . LEU A 1 139 ? 6.950 -12.555 -16.103 1.00 88.12 139 LEU A N 1
ATOM 1154 C CA . LEU A 1 139 ? 7.748 -11.857 -15.105 1.00 88.12 139 LEU A CA 1
ATOM 1155 C C . LEU A 1 139 ? 8.436 -12.835 -14.166 1.00 88.12 139 LEU A C 1
ATOM 1157 O O . LEU A 1 139 ? 7.817 -13.741 -13.611 1.00 88.12 139 LEU A O 1
ATOM 1161 N N . GLU A 1 140 ? 9.708 -12.580 -13.889 1.00 89.94 140 GLU A N 1
ATOM 1162 C CA . GLU A 1 140 ? 10.425 -13.314 -12.857 1.00 89.94 140 GLU A CA 1
ATOM 1163 C C . GLU A 1 140 ? 9.891 -12.954 -11.464 1.00 89.94 140 GLU A C 1
ATOM 1165 O O . GLU A 1 140 ? 9.761 -11.776 -11.104 1.00 89.94 140 GLU A O 1
ATOM 1170 N N . LYS A 1 141 ? 9.629 -13.977 -10.643 1.00 87.81 141 LYS A N 1
ATOM 1171 C CA . LYS A 1 141 ? 9.212 -13.810 -9.249 1.00 87.81 141 LYS A CA 1
ATOM 1172 C C . LYS A 1 141 ? 10.410 -13.482 -8.353 1.00 87.81 141 LYS A C 1
ATOM 1174 O O . LYS A 1 141 ? 10.888 -14.313 -7.587 1.00 87.81 141 LYS A O 1
ATOM 1179 N N . CYS A 1 142 ? 10.878 -12.242 -8.439 1.00 90.12 142 CYS A N 1
ATOM 1180 C CA . CYS A 1 142 ? 11.937 -11.695 -7.594 1.00 90.12 142 CYS A CA 1
ATOM 1181 C C . CYS A 1 142 ? 11.443 -10.487 -6.778 1.00 90.12 142 CYS A C 1
ATOM 1183 O O . CYS A 1 142 ? 10.342 -9.966 -7.002 1.00 90.12 142 CYS A O 1
ATOM 1185 N N . PHE A 1 143 ? 12.255 -10.021 -5.820 1.00 90.31 143 PHE A N 1
ATOM 1186 C CA . PHE A 1 143 ? 11.914 -8.866 -4.977 1.00 90.31 143 PHE A CA 1
ATOM 1187 C C . PHE A 1 143 ? 11.581 -7.626 -5.815 1.00 90.31 143 PHE A C 1
ATOM 1189 O O . PHE A 1 143 ? 10.594 -6.957 -5.534 1.00 90.31 143 PHE A O 1
ATOM 1196 N N . ARG A 1 144 ? 12.353 -7.357 -6.878 1.00 88.69 144 ARG A N 1
ATOM 1197 C CA . ARG A 1 144 ? 12.157 -6.200 -7.767 1.00 88.69 144 ARG A CA 1
ATOM 1198 C C . ARG A 1 144 ? 10.762 -6.193 -8.397 1.00 88.69 144 ARG A C 1
ATOM 1200 O O . ARG A 1 144 ? 10.047 -5.204 -8.270 1.00 88.69 144 ARG A O 1
ATOM 1207 N N . THR A 1 145 ? 10.372 -7.292 -9.039 1.00 91.50 145 THR A N 1
ATOM 1208 C CA . THR A 1 145 ? 9.058 -7.427 -9.689 1.00 91.50 145 THR A CA 1
ATOM 1209 C C . THR A 1 145 ? 7.925 -7.365 -8.669 1.00 91.50 145 THR A C 1
ATOM 1211 O O . THR A 1 145 ? 6.952 -6.639 -8.856 1.00 91.50 145 THR A O 1
ATOM 1214 N N . THR A 1 146 ? 8.074 -8.088 -7.557 1.00 92.56 146 THR A N 1
ATOM 1215 C CA . THR A 1 146 ? 7.069 -8.123 -6.485 1.00 92.56 146 THR A CA 1
ATOM 1216 C C . THR A 1 146 ? 6.866 -6.731 -5.885 1.00 92.56 146 THR A C 1
ATOM 1218 O O . THR A 1 146 ? 5.735 -6.306 -5.667 1.00 92.56 146 THR A O 1
ATOM 1221 N N . PHE A 1 147 ? 7.955 -5.989 -5.664 1.00 93.06 147 PHE A N 1
ATOM 1222 C CA . PHE A 1 147 ? 7.918 -4.612 -5.185 1.00 93.06 147 PHE A CA 1
ATOM 1223 C C . PHE A 1 147 ? 7.214 -3.685 -6.180 1.00 93.06 147 PHE A C 1
ATOM 1225 O O . PHE A 1 147 ? 6.329 -2.939 -5.776 1.00 93.06 147 PHE A O 1
ATOM 1232 N N . ALA A 1 148 ? 7.533 -3.768 -7.475 1.00 92.81 148 ALA A N 1
ATOM 1233 C CA . ALA A 1 148 ? 6.868 -2.967 -8.503 1.00 92.81 148 ALA A CA 1
ATOM 1234 C C . ALA A 1 148 ? 5.348 -3.218 -8.539 1.00 92.81 148 ALA A C 1
ATOM 1236 O O . ALA A 1 148 ? 4.561 -2.270 -8.528 1.00 92.81 148 ALA A O 1
ATOM 1237 N N . LEU A 1 149 ? 4.923 -4.486 -8.487 1.00 93.25 149 LEU A N 1
ATOM 1238 C CA . LEU A 1 149 ? 3.505 -4.850 -8.416 1.00 93.25 149 LEU A CA 1
ATOM 1239 C C . LEU A 1 149 ? 2.841 -4.349 -7.127 1.00 93.25 149 LEU A C 1
ATOM 1241 O O . LEU A 1 149 ? 1.701 -3.882 -7.173 1.00 93.25 149 LEU A O 1
ATOM 1245 N N . LEU A 1 150 ? 3.541 -4.412 -5.992 1.00 94.94 150 LEU A N 1
ATOM 1246 C CA . LEU A 1 150 ? 3.041 -3.919 -4.709 1.00 94.94 150 LEU A CA 1
ATOM 1247 C C . LEU A 1 150 ? 2.838 -2.400 -4.723 1.00 94.94 150 LEU A C 1
ATOM 1249 O O . LEU A 1 150 ? 1.797 -1.922 -4.269 1.00 94.94 150 LEU A O 1
ATOM 1253 N N . VAL A 1 151 ? 3.797 -1.654 -5.278 1.00 95.19 151 VAL A N 1
ATOM 1254 C CA . VAL A 1 151 ? 3.707 -0.199 -5.471 1.00 95.19 151 VAL A CA 1
ATOM 1255 C C . VAL A 1 151 ? 2.498 0.135 -6.346 1.00 95.19 151 VAL A C 1
ATOM 1257 O O . VAL A 1 151 ? 1.672 0.951 -5.942 1.00 95.19 151 VAL A O 1
ATOM 1260 N N . LEU A 1 152 ? 2.342 -0.539 -7.491 1.00 94.12 152 LEU A N 1
ATOM 1261 C CA . LEU A 1 152 ? 1.243 -0.303 -8.432 1.00 94.12 152 LEU A CA 1
ATOM 1262 C C . LEU A 1 152 ? -0.139 -0.533 -7.797 1.00 94.12 152 LEU A C 1
ATOM 1264 O O . LEU A 1 152 ? -1.010 0.334 -7.873 1.00 94.12 152 LEU A O 1
ATOM 1268 N N . HIS A 1 153 ? -0.351 -1.674 -7.133 1.00 94.50 153 HIS A N 1
ATOM 1269 C CA . HIS A 1 153 ? -1.643 -1.983 -6.507 1.00 94.50 153 HIS A CA 1
ATOM 1270 C C . HIS A 1 153 ? -1.945 -1.067 -5.316 1.00 94.50 153 HIS A C 1
ATOM 1272 O O . HIS A 1 153 ? -3.086 -0.639 -5.135 1.00 94.50 153 HIS A O 1
ATOM 1278 N N . THR A 1 154 ? -0.926 -0.731 -4.521 1.00 95.44 154 THR A N 1
ATOM 1279 C CA . THR A 1 154 ? -1.082 0.208 -3.404 1.00 95.44 154 THR A CA 1
ATOM 1280 C C . THR A 1 154 ? -1.451 1.597 -3.918 1.00 95.44 154 THR A C 1
ATOM 1282 O O . THR A 1 154 ? -2.385 2.206 -3.396 1.00 95.44 154 THR A O 1
ATOM 1285 N N . TRP A 1 155 ? -0.791 2.069 -4.979 1.00 94.56 155 TRP A N 1
ATOM 1286 C CA . TRP A 1 155 ? -1.112 3.337 -5.629 1.00 94.56 155 TRP A CA 1
ATOM 1287 C C . TRP A 1 155 ? -2.558 3.370 -6.146 1.00 94.56 155 TRP A C 1
ATOM 1289 O O . TRP A 1 155 ? -3.283 4.301 -5.808 1.00 94.56 155 TRP A O 1
ATOM 1299 N N . LEU A 1 156 ? -3.029 2.336 -6.857 1.00 93.31 156 LEU A N 1
ATOM 1300 C CA . LEU A 1 156 ? -4.423 2.262 -7.332 1.00 93.31 156 LEU A CA 1
ATOM 1301 C C . LEU A 1 156 ? -5.436 2.433 -6.187 1.00 93.31 156 LEU A C 1
ATOM 1303 O O . LEU A 1 156 ? -6.403 3.193 -6.306 1.00 93.31 156 LEU A O 1
ATOM 1307 N N . CYS A 1 157 ? -5.206 1.757 -5.058 1.00 94.00 157 CYS A N 1
ATOM 1308 C CA . CYS A 1 157 ? -6.064 1.875 -3.881 1.00 94.00 157 CYS A CA 1
ATOM 1309 C C . CYS A 1 157 ? -5.993 3.269 -3.245 1.00 94.00 157 CYS A C 1
ATOM 1311 O O . CYS A 1 157 ? -7.036 3.834 -2.916 1.00 94.00 157 CYS A O 1
ATOM 1313 N N . LEU A 1 158 ? -4.798 3.844 -3.092 1.00 92.38 158 LEU A N 1
ATOM 1314 C CA . LEU A 1 158 ? -4.619 5.184 -2.524 1.00 92.38 158 LEU A CA 1
ATOM 1315 C C . LEU A 1 158 ? -5.258 6.266 -3.399 1.00 92.38 158 LEU A C 1
ATOM 1317 O O . LEU A 1 158 ? -5.950 7.140 -2.877 1.00 92.38 158 LEU A O 1
ATOM 1321 N N . SER A 1 159 ? -5.098 6.180 -4.718 1.00 91.38 159 SER A N 1
ATOM 1322 C CA . SER A 1 159 ? -5.705 7.107 -5.676 1.00 91.38 159 SER A CA 1
ATOM 1323 C C . SER A 1 159 ? -7.230 7.043 -5.625 1.00 91.38 159 SER A C 1
ATOM 1325 O O . SER A 1 159 ? -7.895 8.081 -5.584 1.00 91.38 159 SER A O 1
ATOM 1327 N N . ARG A 1 160 ? -7.806 5.838 -5.519 1.00 91.12 160 ARG A N 1
ATOM 1328 C CA . ARG A 1 160 ? -9.255 5.662 -5.346 1.00 91.12 160 ARG A CA 1
ATOM 1329 C C . ARG A 1 160 ? -9.750 6.182 -3.995 1.00 91.12 160 ARG A C 1
ATOM 1331 O O . ARG A 1 160 ? -10.809 6.803 -3.960 1.00 91.12 160 ARG A O 1
ATOM 1338 N N . LEU A 1 161 ? -9.017 5.942 -2.907 1.00 90.31 161 LEU A N 1
ATOM 1339 C CA . LEU A 1 161 ? -9.358 6.432 -1.566 1.00 90.31 161 LEU A CA 1
ATOM 1340 C C . LEU A 1 161 ? -9.303 7.956 -1.494 1.00 90.31 161 LEU A C 1
ATOM 1342 O O . LEU A 1 161 ? -10.178 8.579 -0.907 1.00 90.31 161 LEU A O 1
ATOM 1346 N N . LYS A 1 162 ? -8.320 8.579 -2.142 1.00 86.81 162 LYS A N 1
ATOM 1347 C CA . LYS A 1 162 ? -8.206 10.037 -2.196 1.00 86.81 162 LYS A CA 1
ATOM 1348 C C . LYS A 1 162 ? -9.438 10.696 -2.833 1.00 86.81 162 LYS A C 1
ATOM 1350 O O . LYS A 1 162 ? -9.812 11.794 -2.424 1.00 86.81 162 LYS A O 1
ATOM 1355 N N . ALA A 1 163 ? -10.089 10.031 -3.790 1.00 88.44 163 ALA A N 1
ATOM 1356 C CA . ALA A 1 163 ? -11.328 10.518 -4.397 1.00 88.44 163 ALA A CA 1
ATOM 1357 C C . ALA A 1 163 ? -12.515 10.586 -3.409 1.00 88.44 163 ALA A C 1
ATOM 1359 O O . ALA A 1 163 ? -13.444 11.348 -3.645 1.00 88.44 163 ALA A O 1
ATOM 1360 N N . GLU A 1 164 ? -12.463 9.863 -2.282 1.00 87.88 164 GLU A N 1
ATOM 1361 C CA . GLU A 1 164 ? -13.460 9.923 -1.193 1.00 87.88 164 GLU A CA 1
ATOM 1362 C C . GLU A 1 164 ? -13.243 11.127 -0.246 1.00 87.88 164 GLU A C 1
ATOM 1364 O O . GLU A 1 164 ? -13.940 11.294 0.756 1.00 87.88 164 GLU A O 1
ATOM 1369 N N . GLY A 1 165 ? -12.254 11.983 -0.521 1.00 87.56 165 GLY A N 1
ATOM 1370 C CA . GLY A 1 165 ? -11.980 13.185 0.262 1.00 87.56 165 GLY A CA 1
ATOM 1371 C C . GLY A 1 165 ? -11.191 12.916 1.545 1.00 87.56 165 GLY A C 1
ATOM 1372 O O . GLY A 1 165 ? -10.319 12.049 1.602 1.00 87.56 165 GLY A O 1
ATOM 1373 N N . LYS A 1 166 ? -11.447 13.713 2.590 1.00 88.62 166 LYS A N 1
ATOM 1374 C CA . LYS A 1 166 ? -10.601 13.747 3.796 1.00 88.62 166 LYS A CA 1
ATOM 1375 C C . LYS A 1 166 ? -10.560 12.408 4.538 1.00 88.62 166 LYS A C 1
ATOM 1377 O O . LYS A 1 166 ? -9.486 11.992 4.960 1.00 88.62 166 LYS A O 1
ATOM 1382 N N . GLU A 1 167 ? -11.699 11.730 4.670 1.00 87.62 167 GLU A N 1
ATOM 1383 C CA . GLU A 1 167 ? -11.758 10.432 5.354 1.00 87.62 167 GLU A CA 1
ATOM 1384 C C . GLU A 1 167 ? -10.995 9.348 4.590 1.00 87.62 167 GLU A C 1
ATOM 1386 O O . GLU A 1 167 ? -10.303 8.534 5.199 1.00 87.62 167 GLU A O 1
ATOM 1391 N N . GLY A 1 168 ? -11.060 9.370 3.257 1.00 87.44 168 GLY A N 1
ATOM 1392 C CA . GLY A 1 168 ? -10.299 8.458 2.411 1.00 87.44 168 GLY A CA 1
ATOM 1393 C C . GLY A 1 168 ? -8.791 8.699 2.487 1.00 87.44 168 GLY A C 1
ATOM 1394 O O . GLY A 1 168 ? -8.022 7.742 2.528 1.00 87.44 168 GLY A O 1
ATOM 1395 N N . ILE A 1 169 ? -8.358 9.959 2.599 1.00 88.12 169 ILE A N 1
ATOM 1396 C CA . ILE A 1 169 ? -6.945 10.303 2.834 1.00 88.12 169 ILE A CA 1
ATOM 1397 C C . ILE A 1 169 ? -6.479 9.786 4.205 1.00 88.12 169 ILE A C 1
ATOM 1399 O O . ILE A 1 169 ? -5.420 9.166 4.295 1.00 88.12 169 ILE A O 1
ATOM 1403 N N . GLU A 1 170 ? -7.272 9.987 5.264 1.00 88.81 170 GLU A N 1
ATOM 1404 C CA . GLU A 1 170 ? -6.973 9.461 6.605 1.00 88.81 170 GLU A CA 1
ATOM 1405 C C . GLU A 1 170 ? -6.917 7.924 6.611 1.00 88.81 170 GLU A C 1
ATOM 1407 O O . GLU A 1 170 ? -6.008 7.335 7.191 1.00 88.81 170 GLU A O 1
ATOM 1412 N N . PHE A 1 171 ? -7.840 7.253 5.920 1.00 88.69 171 PHE A N 1
ATOM 1413 C CA . PHE A 1 171 ? -7.824 5.797 5.781 1.00 88.69 171 PHE A CA 1
ATOM 1414 C C . PHE A 1 171 ? -6.627 5.297 4.954 1.00 88.69 171 PHE A C 1
ATOM 1416 O O . PHE A 1 171 ? -6.005 4.289 5.298 1.00 88.69 171 PHE A O 1
ATOM 1423 N N . GLY A 1 172 ? -6.263 6.028 3.898 1.00 90.81 172 GLY A N 1
ATOM 1424 C CA . GLY A 1 172 ? -5.091 5.756 3.068 1.00 90.81 172 GLY A CA 1
ATOM 1425 C C . GLY A 1 172 ? -3.778 5.802 3.851 1.00 90.81 172 GLY A C 1
ATOM 1426 O O . GLY A 1 172 ? -2.879 5.015 3.567 1.00 90.81 172 GLY A O 1
ATOM 1427 N N . GLN A 1 173 ? -3.684 6.637 4.890 1.00 89.69 173 GLN A N 1
ATOM 1428 C CA . GLN A 1 173 ? -2.528 6.652 5.788 1.00 89.69 173 GLN A CA 1
ATOM 1429 C C . GLN A 1 173 ? -2.351 5.307 6.510 1.00 89.69 173 GLN A C 1
ATOM 1431 O O . GLN A 1 173 ? -1.259 4.742 6.495 1.00 89.69 173 GLN A O 1
ATOM 1436 N N . TYR A 1 174 ? -3.427 4.745 7.072 1.00 92.31 174 TYR A N 1
ATOM 1437 C CA . TYR A 1 174 ? -3.367 3.428 7.715 1.00 92.31 174 TYR A CA 1
ATOM 1438 C C . TYR A 1 174 ? -3.012 2.315 6.720 1.00 92.31 174 TYR A C 1
ATOM 1440 O O . TYR A 1 174 ? -2.294 1.378 7.066 1.00 92.31 174 TYR A O 1
ATOM 1448 N N . LEU A 1 175 ? -3.481 2.416 5.471 1.00 92.94 175 LEU A N 1
ATOM 1449 C CA . LEU A 1 175 ? -3.098 1.485 4.406 1.00 92.94 175 LEU A CA 1
ATOM 1450 C C . LEU A 1 175 ? -1.593 1.565 4.104 1.00 92.94 175 LEU A C 1
ATOM 1452 O O . LEU A 1 175 ? -0.927 0.533 4.011 1.00 92.94 175 LEU A O 1
ATOM 1456 N N . TYR A 1 176 ? -1.052 2.780 3.989 1.00 92.56 176 TYR A N 1
ATOM 1457 C CA . TYR A 1 176 ? 0.369 3.015 3.732 1.00 92.56 176 TYR A CA 1
ATOM 1458 C C . TYR A 1 176 ? 1.264 2.534 4.887 1.00 92.56 176 TYR A C 1
ATOM 1460 O O . TYR A 1 176 ? 2.370 2.040 4.664 1.00 92.56 176 TYR A O 1
ATOM 1468 N N . GLU A 1 177 ? 0.794 2.618 6.131 1.00 92.25 177 GLU A N 1
ATOM 1469 C CA . GLU A 1 177 ? 1.503 2.073 7.294 1.00 92.25 177 GLU A CA 1
ATOM 1470 C C . GLU A 1 177 ? 1.612 0.543 7.245 1.00 92.25 177 GLU A C 1
ATOM 1472 O O . GLU A 1 177 ? 2.700 0.004 7.467 1.00 92.25 177 GLU A O 1
ATOM 1477 N N . HIS A 1 178 ? 0.528 -0.159 6.890 1.00 93.75 178 HIS A N 1
ATOM 1478 C CA . HIS A 1 178 ? 0.569 -1.615 6.680 1.00 93.75 178 HIS A CA 1
ATOM 1479 C C . HIS A 1 178 ? 1.503 -1.996 5.529 1.00 93.75 178 HIS A C 1
ATOM 1481 O O . HIS A 1 178 ? 2.293 -2.928 5.677 1.00 93.75 178 HIS A O 1
ATOM 1487 N N . TYR A 1 179 ? 1.484 -1.227 4.436 1.00 95.56 179 TYR A N 1
ATOM 1488 C CA . TYR A 1 179 ? 2.422 -1.385 3.323 1.00 95.56 179 TYR A CA 1
ATOM 1489 C C . TYR A 1 179 ? 3.885 -1.272 3.763 1.00 95.56 179 TYR A C 1
ATOM 1491 O O . TYR A 1 179 ? 4.679 -2.165 3.477 1.00 95.56 179 TYR A O 1
ATOM 1499 N N . ASN A 1 180 ? 4.253 -0.220 4.500 1.00 92.69 180 ASN A N 1
ATOM 1500 C CA . ASN A 1 180 ? 5.637 -0.045 4.950 1.00 92.69 180 ASN A CA 1
ATOM 1501 C C . ASN A 1 180 ? 6.078 -1.148 5.907 1.00 92.69 180 ASN A C 1
ATOM 1503 O O . ASN A 1 180 ? 7.232 -1.574 5.869 1.00 92.69 180 ASN A O 1
ATOM 1507 N N . ARG A 1 181 ? 5.164 -1.616 6.763 1.00 92.94 181 ARG A N 1
ATOM 1508 C CA . ARG A 1 181 ? 5.452 -2.698 7.700 1.00 92.94 181 ARG A CA 1
ATOM 1509 C C . ARG A 1 181 ? 5.743 -4.012 6.982 1.00 92.94 181 ARG A C 1
ATOM 1511 O O . ARG A 1 181 ? 6.674 -4.714 7.362 1.00 92.94 181 ARG A O 1
ATOM 1518 N N . ASP A 1 182 ? 4.954 -4.353 5.974 1.00 94.62 182 ASP A N 1
ATOM 1519 C CA . ASP A 1 182 ? 5.189 -5.540 5.151 1.00 94.62 182 ASP A CA 1
ATOM 1520 C C . ASP A 1 182 ? 6.462 -5.401 4.310 1.00 94.62 182 ASP A C 1
ATOM 1522 O O . ASP A 1 182 ? 7.282 -6.317 4.282 1.00 94.62 182 ASP A O 1
ATOM 1526 N N . LEU A 1 183 ? 6.696 -4.227 3.719 1.00 93.56 183 LEU A N 1
ATOM 1527 C CA . LEU A 1 183 ? 7.911 -3.947 2.961 1.00 93.56 183 LEU A CA 1
ATOM 1528 C C . LEU A 1 183 ? 9.174 -4.114 3.818 1.00 93.56 183 LEU A C 1
ATOM 1530 O O . LEU A 1 183 ? 10.127 -4.750 3.375 1.00 93.56 183 LEU A O 1
ATOM 1534 N N . GLU A 1 184 ? 9.159 -3.621 5.061 1.00 92.31 184 GLU A N 1
ATOM 1535 C CA . GLU A 1 184 ? 10.241 -3.816 6.035 1.00 92.31 184 GLU A CA 1
ATOM 1536 C C . GLU A 1 184 ? 10.546 -5.312 6.236 1.00 92.31 184 GLU A C 1
ATOM 1538 O O . GLU A 1 184 ? 11.706 -5.727 6.188 1.00 92.31 184 GLU A O 1
ATOM 1543 N N . LEU A 1 185 ? 9.507 -6.139 6.404 1.00 92.56 185 LEU A N 1
ATOM 1544 C CA . LEU A 1 185 ? 9.648 -7.587 6.577 1.00 92.56 185 LEU A CA 1
ATOM 1545 C C . LEU A 1 185 ? 10.168 -8.276 5.311 1.00 92.56 185 LEU A C 1
ATOM 1547 O O . LEU A 1 185 ? 11.008 -9.174 5.412 1.00 92.56 185 LEU A O 1
ATOM 1551 N N . ARG A 1 186 ? 9.716 -7.861 4.123 1.00 91.56 186 ARG A N 1
ATOM 1552 C CA . ARG A 1 186 ? 10.192 -8.409 2.842 1.00 91.56 186 ARG A CA 1
ATOM 1553 C C . ARG A 1 186 ? 11.660 -8.070 2.593 1.00 91.56 186 ARG A C 1
ATOM 1555 O O . ARG A 1 186 ? 12.416 -8.949 2.190 1.00 91.56 186 ARG A O 1
ATOM 1562 N N . VAL A 1 187 ? 12.082 -6.839 2.884 1.00 90.31 187 VAL A N 1
ATOM 1563 C CA . VAL A 1 187 ? 13.483 -6.399 2.751 1.00 90.31 187 VAL A CA 1
ATOM 1564 C C . VAL A 1 187 ? 14.391 -7.145 3.730 1.00 90.31 187 VAL A C 1
ATOM 1566 O O . VAL A 1 187 ? 15.442 -7.649 3.332 1.00 90.31 187 VAL A O 1
ATOM 1569 N N . ALA A 1 188 ? 13.964 -7.289 4.988 1.00 88.88 188 ALA A N 1
ATOM 1570 C CA . ALA A 1 188 ? 14.697 -8.079 5.975 1.00 88.88 188 ALA A CA 1
ATOM 1571 C C . ALA A 1 188 ? 14.821 -9.553 5.543 1.00 88.88 188 ALA A C 1
ATOM 1573 O O . ALA A 1 188 ? 15.899 -10.142 5.631 1.00 88.88 188 ALA A O 1
ATOM 1574 N N . SER A 1 189 ? 13.743 -10.129 4.998 1.00 87.81 189 SER A N 1
ATOM 1575 C CA . SER A 1 189 ? 13.721 -11.510 4.486 1.00 87.81 189 SER A CA 1
ATOM 1576 C C . SER A 1 189 ? 14.598 -11.704 3.245 1.00 87.81 189 SER A C 1
ATOM 1578 O O . SER A 1 189 ? 15.131 -12.790 3.042 1.00 87.81 189 SER A O 1
ATOM 1580 N N . ALA A 1 190 ? 14.799 -10.656 2.441 1.00 85.31 190 ALA A N 1
ATOM 1581 C CA . ALA A 1 190 ? 15.721 -10.651 1.305 1.00 85.31 190 ALA A CA 1
ATOM 1582 C C . ALA A 1 190 ? 17.207 -10.542 1.719 1.00 85.31 190 ALA A C 1
ATOM 1584 O O . ALA A 1 190 ? 18.079 -10.453 0.858 1.00 85.31 190 ALA A O 1
ATOM 1585 N N . GLY A 1 191 ? 17.511 -10.551 3.024 1.00 81.19 191 GLY A N 1
ATOM 1586 C CA . GLY A 1 191 ? 18.876 -10.581 3.562 1.00 81.19 191 GLY A CA 1
ATOM 1587 C C . GLY A 1 191 ? 19.447 -9.216 3.954 1.00 81.19 191 GLY A C 1
ATOM 1588 O O . GLY A 1 191 ? 20.600 -9.127 4.379 1.00 81.19 191 GLY A O 1
ATOM 1589 N N . VAL A 1 192 ? 18.657 -8.142 3.870 1.00 78.31 192 VAL A N 1
ATOM 1590 C CA . VAL A 1 192 ? 19.098 -6.780 4.195 1.00 78.31 192 VAL A CA 1
ATOM 1591 C C . VAL A 1 192 ? 18.757 -6.442 5.650 1.00 78.31 192 VAL A C 1
ATOM 1593 O O . VAL A 1 192 ? 17.704 -5.884 5.946 1.00 78.31 192 VAL A O 1
ATOM 1596 N N . ASN A 1 193 ? 19.671 -6.752 6.577 1.00 72.88 193 ASN A N 1
ATOM 1597 C CA . ASN A 1 193 ? 19.470 -6.481 8.011 1.00 72.88 193 ASN A CA 1
ATOM 1598 C C . ASN A 1 193 ? 20.215 -5.230 8.515 1.00 72.88 193 ASN A C 1
ATOM 1600 O O . ASN A 1 193 ? 19.654 -4.428 9.256 1.00 72.88 193 ASN A O 1
ATOM 1604 N N . LEU A 1 194 ? 21.470 -5.024 8.099 1.00 75.1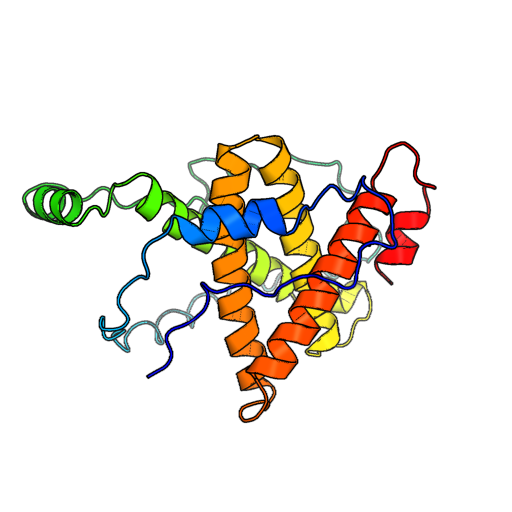2 194 LEU A N 1
ATOM 1605 C CA . LEU A 1 194 ? 22.330 -3.954 8.639 1.00 75.12 194 LEU A CA 1
ATOM 1606 C C . LEU A 1 194 ? 21.998 -2.556 8.094 1.00 75.12 194 LEU A C 1
ATOM 1608 O O . LEU A 1 194 ? 22.180 -1.560 8.789 1.00 75.12 194 LEU A O 1
ATOM 1612 N N . LEU A 1 195 ? 21.500 -2.478 6.858 1.00 84.00 195 LEU A N 1
ATOM 1613 C CA . LEU A 1 195 ? 21.219 -1.222 6.149 1.00 84.00 195 LEU A CA 1
ATOM 1614 C C . LEU A 1 195 ? 19.725 -1.022 5.871 1.00 84.00 195 LEU A C 1
ATOM 1616 O O . LEU A 1 195 ? 19.361 -0.228 5.005 1.00 84.00 195 LEU A O 1
ATOM 1620 N N . LEU A 1 196 ? 18.858 -1.721 6.609 1.00 86.06 196 LEU A N 1
ATOM 1621 C CA . LEU A 1 196 ? 17.406 -1.709 6.409 1.00 86.06 196 LEU A CA 1
ATOM 1622 C C . LEU A 1 196 ? 16.839 -0.283 6.343 1.00 86.06 196 LEU A C 1
ATOM 1624 O O . LEU A 1 196 ? 16.023 0.023 5.486 1.00 86.06 196 LEU A O 1
ATOM 1628 N N . THR A 1 197 ? 17.323 0.628 7.188 1.00 85.62 197 THR A N 1
ATOM 1629 C CA . THR A 1 197 ? 16.867 2.028 7.206 1.00 85.62 197 THR A CA 1
ATOM 1630 C C . THR A 1 197 ? 17.252 2.816 5.954 1.00 85.62 197 THR A C 1
ATOM 1632 O O . THR A 1 197 ? 16.479 3.666 5.518 1.00 85.62 197 THR A O 1
ATOM 1635 N N . THR A 1 198 ? 18.423 2.558 5.370 1.00 87.75 198 THR A N 1
ATOM 1636 C CA . THR A 1 198 ? 18.857 3.180 4.110 1.00 87.75 198 THR A CA 1
ATOM 1637 C C . THR A 1 198 ? 18.041 2.631 2.948 1.00 87.75 198 THR A C 1
ATOM 1639 O O . THR A 1 198 ? 17.470 3.405 2.186 1.00 87.75 198 THR A O 1
ATOM 1642 N N . TRP A 1 199 ? 17.888 1.308 2.886 1.00 88.44 199 TRP A N 1
ATOM 1643 C CA . TRP A 1 199 ? 17.083 0.646 1.862 1.00 88.44 199 TRP A CA 1
ATOM 1644 C C . TRP A 1 199 ? 15.623 1.088 1.893 1.00 88.44 199 TRP A C 1
ATOM 1646 O O . TRP A 1 199 ? 15.073 1.432 0.854 1.00 88.44 199 TRP A O 1
ATOM 1656 N N . MET A 1 200 ? 15.008 1.168 3.074 1.00 91.19 200 MET A N 1
ATOM 1657 C CA . MET A 1 200 ? 13.631 1.648 3.207 1.00 91.19 200 MET A CA 1
ATOM 1658 C C . MET A 1 200 ? 13.467 3.087 2.706 1.00 91.19 200 MET A C 1
ATOM 1660 O O . MET A 1 200 ? 12.481 3.379 2.040 1.00 91.19 200 MET A O 1
ATOM 1664 N N . LYS A 1 201 ? 14.441 3.975 2.951 1.00 90.06 201 LYS A N 1
ATOM 1665 C CA . LYS A 1 201 ? 14.406 5.348 2.416 1.00 90.06 201 LYS A CA 1
ATOM 1666 C C . LYS A 1 201 ? 14.496 5.380 0.896 1.00 90.06 201 LYS A C 1
ATOM 1668 O O . LYS A 1 201 ? 13.850 6.211 0.265 1.00 90.06 201 LYS A O 1
ATOM 1673 N N . ASP A 1 202 ? 15.317 4.521 0.305 1.00 91.06 202 ASP A N 1
ATOM 1674 C CA . ASP A 1 202 ? 15.457 4.475 -1.147 1.00 91.06 202 ASP A CA 1
ATOM 1675 C C . ASP A 1 202 ? 14.217 3.858 -1.805 1.00 91.06 202 ASP A C 1
ATOM 1677 O O . ASP A 1 202 ? 13.723 4.395 -2.795 1.00 91.06 202 ASP A O 1
ATOM 1681 N N . LEU A 1 203 ? 13.627 2.826 -1.198 1.00 92.56 203 LEU A N 1
ATOM 1682 C CA . LEU A 1 203 ? 12.345 2.264 -1.631 1.00 92.56 203 LEU A CA 1
ATOM 1683 C C . LEU A 1 203 ? 11.195 3.269 -1.492 1.00 92.56 203 LEU A C 1
ATOM 1685 O O . LEU A 1 203 ? 10.345 3.340 -2.374 1.00 92.56 203 LEU A O 1
ATOM 1689 N N . GLU A 1 204 ? 11.187 4.087 -0.438 1.00 91.75 204 GLU A N 1
ATOM 1690 C CA . GLU A 1 204 ? 10.220 5.175 -0.264 1.00 91.75 204 GLU A CA 1
ATOM 1691 C C . GLU A 1 204 ? 10.339 6.225 -1.382 1.00 91.75 204 GLU A C 1
ATOM 1693 O O . GLU A 1 204 ? 9.331 6.640 -1.957 1.00 91.75 204 GLU A O 1
ATOM 1698 N N . LYS A 1 205 ? 11.563 6.621 -1.760 1.00 92.25 205 LYS A N 1
ATOM 1699 C CA . LYS A 1 205 ? 11.776 7.528 -2.903 1.00 92.25 205 LYS A CA 1
ATOM 1700 C C . LYS A 1 205 ? 11.253 6.924 -4.205 1.00 92.25 205 LYS A C 1
ATOM 1702 O O . LYS A 1 205 ? 10.592 7.626 -4.966 1.00 92.25 205 LYS A O 1
ATOM 1707 N N . ILE A 1 206 ? 11.526 5.639 -4.450 1.00 92.62 206 ILE A N 1
ATOM 1708 C CA . ILE A 1 206 ? 11.039 4.931 -5.643 1.00 92.62 206 ILE A CA 1
ATOM 1709 C C . ILE A 1 206 ? 9.507 4.878 -5.641 1.00 92.62 206 ILE A C 1
ATOM 1711 O O . ILE A 1 206 ? 8.888 5.162 -6.663 1.00 92.62 206 ILE A O 1
ATOM 1715 N N . PHE A 1 207 ? 8.890 4.584 -4.493 1.00 93.06 207 PHE A N 1
ATOM 1716 C CA . PHE A 1 207 ? 7.436 4.560 -4.343 1.00 93.06 207 PHE A CA 1
ATOM 1717 C C . PHE A 1 207 ? 6.806 5.895 -4.759 1.00 93.06 207 PHE A C 1
ATOM 1719 O O . PHE A 1 207 ? 5.917 5.907 -5.611 1.00 93.06 207 PHE A O 1
ATOM 1726 N N . TYR A 1 208 ? 7.287 7.022 -4.221 1.00 90.56 208 TYR A N 1
ATOM 1727 C CA . TYR A 1 208 ? 6.730 8.335 -4.561 1.00 90.56 208 TYR A CA 1
ATOM 1728 C C . TYR A 1 208 ? 7.052 8.774 -5.993 1.00 90.56 208 TYR A C 1
ATOM 1730 O O . TYR A 1 208 ? 6.211 9.412 -6.627 1.00 90.56 208 TYR A O 1
ATOM 1738 N N . GLY A 1 209 ? 8.225 8.411 -6.522 1.00 91.44 209 GLY A N 1
ATOM 1739 C CA . GLY A 1 209 ? 8.574 8.650 -7.924 1.00 91.44 209 GLY A CA 1
ATOM 1740 C C . GLY A 1 209 ? 7.615 7.941 -8.883 1.00 91.44 209 GLY A C 1
ATOM 1741 O O . GLY A 1 209 ? 7.051 8.577 -9.772 1.00 91.44 209 GLY A O 1
ATOM 1742 N N . ASN A 1 210 ? 7.353 6.654 -8.640 1.00 91.81 210 ASN A N 1
ATOM 1743 C CA . ASN A 1 210 ? 6.402 5.860 -9.420 1.00 91.81 210 ASN A CA 1
ATOM 1744 C C . ASN A 1 210 ? 4.977 6.401 -9.294 1.00 91.81 210 ASN A C 1
ATOM 1746 O O . ASN A 1 210 ? 4.310 6.609 -10.297 1.00 91.81 210 ASN A O 1
ATOM 1750 N N . CYS A 1 211 ? 4.539 6.708 -8.074 1.00 90.69 211 CYS A N 1
ATOM 1751 C CA . CYS A 1 211 ? 3.254 7.347 -7.806 1.00 90.69 211 CYS A CA 1
ATOM 1752 C C . CYS A 1 211 ? 3.037 8.625 -8.632 1.00 90.69 211 CYS A C 1
ATOM 1754 O O . CYS A 1 211 ? 1.990 8.788 -9.253 1.00 90.69 211 CYS A O 1
ATOM 1756 N N . ALA A 1 212 ? 4.026 9.523 -8.658 1.00 88.31 212 ALA A N 1
ATOM 1757 C CA . ALA A 1 212 ? 3.945 10.760 -9.426 1.00 88.31 212 ALA A CA 1
ATOM 1758 C C . ALA A 1 212 ? 3.882 10.498 -10.940 1.00 88.31 212 ALA A C 1
ATOM 1760 O O . ALA A 1 212 ? 3.136 11.174 -11.649 1.00 88.31 212 ALA A O 1
ATOM 1761 N N . ALA A 1 213 ? 4.634 9.508 -11.425 1.00 89.69 213 ALA A N 1
ATOM 1762 C CA . ALA A 1 213 ? 4.632 9.127 -12.830 1.00 89.69 213 ALA A CA 1
ATOM 1763 C C . ALA A 1 213 ? 3.301 8.467 -13.247 1.00 89.69 213 ALA A C 1
ATOM 1765 O O . ALA A 1 213 ? 2.753 8.803 -14.295 1.00 89.69 213 ALA A O 1
ATOM 1766 N N . TYR A 1 214 ? 2.729 7.597 -12.408 1.00 91.12 214 TYR A N 1
ATOM 1767 C CA . TYR A 1 214 ? 1.414 6.992 -12.640 1.00 91.12 214 TYR A CA 1
ATOM 1768 C C . TYR A 1 214 ? 0.297 8.040 -12.625 1.00 91.12 214 TYR A C 1
ATOM 1770 O O . TYR A 1 214 ? -0.557 8.050 -13.510 1.00 91.12 214 TYR A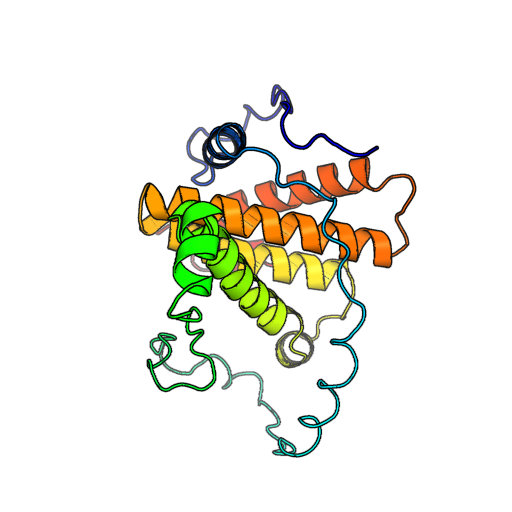 O 1
ATOM 1778 N N . ASP A 1 215 ? 0.330 8.967 -11.663 1.00 88.62 215 ASP A N 1
ATOM 1779 C CA . ASP A 1 215 ? -0.615 10.084 -11.589 1.00 88.62 215 ASP A CA 1
ATOM 1780 C C . ASP A 1 215 ? -0.549 10.987 -12.824 1.00 88.62 215 ASP A C 1
ATOM 1782 O O . ASP A 1 215 ? -1.566 11.560 -13.205 1.00 88.62 215 ASP A O 1
ATOM 1786 N N . ALA A 1 216 ? 0.629 11.172 -13.426 1.00 88.00 216 ALA A N 1
ATOM 1787 C CA . ALA A 1 216 ? 0.768 11.922 -14.672 1.00 88.00 216 ALA A CA 1
ATOM 1788 C C . ALA A 1 216 ? 0.165 11.145 -15.850 1.00 88.00 216 ALA A C 1
ATOM 1790 O O . ALA A 1 216 ? -0.614 11.708 -16.613 1.00 88.00 216 ALA A O 1
ATOM 1791 N N . ALA A 1 217 ? 0.447 9.844 -15.933 1.00 88.94 217 ALA A N 1
ATOM 1792 C CA . ALA A 1 217 ? 0.044 8.992 -17.046 1.00 88.94 217 ALA A CA 1
ATOM 1793 C C . ALA A 1 217 ? -1.463 8.671 -17.111 1.00 88.94 217 ALA A C 1
ATOM 1795 O O . ALA A 1 217 ? -1.953 8.273 -18.164 1.00 88.94 217 ALA A O 1
ATOM 1796 N N . VAL A 1 218 ? -2.208 8.808 -16.006 1.00 86.31 218 VAL A N 1
ATOM 1797 C CA . VAL A 1 218 ? -3.664 8.532 -15.956 1.00 86.31 218 VAL A CA 1
ATOM 1798 C C . VAL A 1 218 ? -4.524 9.786 -16.153 1.00 86.31 218 VAL A C 1
ATOM 1800 O O . VAL A 1 218 ? -5.753 9.709 -16.193 1.00 86.31 218 VAL A O 1
ATOM 1803 N N . ARG A 1 219 ? -3.914 10.963 -16.317 1.00 84.81 219 ARG A N 1
ATOM 1804 C CA . ARG A 1 219 ? -4.678 12.189 -16.571 1.00 84.81 219 ARG A CA 1
ATOM 1805 C C . ARG A 1 219 ? -5.383 12.163 -17.919 1.00 84.81 219 ARG A C 1
ATOM 1807 O O . ARG A 1 219 ? -4.871 11.572 -18.865 1.00 84.81 219 ARG A O 1
ATOM 1814 N N . PRO A 1 220 ? -6.513 12.880 -18.048 1.00 78.00 220 PRO A N 1
ATOM 1815 C CA . PRO A 1 220 ? -7.186 13.018 -19.335 1.00 78.00 220 PRO A CA 1
ATOM 1816 C C . PRO A 1 220 ? -6.310 13.715 -20.389 1.00 78.00 220 PRO A C 1
ATOM 1818 O O . PRO A 1 220 ? -6.553 13.534 -21.577 1.00 78.00 220 PRO A O 1
ATOM 1821 N N . GLU A 1 221 ? -5.294 14.481 -19.972 1.00 78.12 221 GLU A N 1
ATOM 1822 C CA . GLU A 1 221 ? -4.332 15.129 -20.873 1.00 78.12 221 GLU A CA 1
ATOM 1823 C C . GLU A 1 221 ? -3.179 14.209 -21.327 1.00 78.12 221 GLU A C 1
ATOM 1825 O O . GLU A 1 221 ? -2.402 14.596 -22.200 1.00 78.12 221 GLU A O 1
ATOM 1830 N N . ALA A 1 222 ? -3.037 13.020 -20.733 1.00 79.38 222 ALA A N 1
ATOM 1831 C CA . ALA A 1 222 ? -1.938 12.100 -21.008 1.00 79.38 222 ALA A CA 1
ATOM 1832 C C . ALA A 1 222 ? -2.107 11.379 -22.353 1.00 79.38 222 ALA A C 1
ATOM 1834 O O . ALA A 1 222 ? -3.219 11.146 -22.840 1.00 79.38 222 ALA A O 1
ATOM 1835 N N . THR A 1 223 ? -0.987 10.975 -22.957 1.00 78.88 223 THR A N 1
ATOM 1836 C CA . THR A 1 223 ? -1.037 10.171 -24.190 1.00 78.88 223 THR A CA 1
ATOM 1837 C C . THR A 1 223 ? -1.533 8.761 -23.855 1.00 78.88 223 THR A C 1
ATOM 1839 O O . THR A 1 223 ? -1.128 8.193 -22.845 1.00 78.88 223 THR A O 1
ATOM 1842 N N . LYS A 1 224 ? -2.377 8.151 -24.705 1.00 73.75 224 LYS A N 1
ATOM 1843 C CA . LYS A 1 224 ? -2.967 6.814 -24.444 1.00 73.75 224 LYS A CA 1
ATOM 1844 C C . LYS A 1 224 ? -1.933 5.716 -24.140 1.00 73.75 224 LYS A C 1
ATOM 1846 O O . LYS A 1 224 ? -2.245 4.786 -23.403 1.00 73.75 224 LYS A O 1
ATOM 1851 N N . ASP A 1 225 ? -0.712 5.860 -24.648 1.00 80.69 225 ASP A N 1
ATOM 1852 C CA . ASP A 1 225 ? 0.385 4.898 -24.479 1.00 80.69 225 ASP A CA 1
ATOM 1853 C C . ASP A 1 225 ? 1.352 5.254 -23.334 1.00 80.69 225 ASP A C 1
ATOM 1855 O O . ASP A 1 225 ? 2.352 4.569 -23.110 1.00 80.69 225 ASP A O 1
ATOM 1859 N N . GLU A 1 226 ? 1.074 6.317 -22.577 1.00 84.19 226 GLU A N 1
ATOM 1860 C CA . GLU A 1 226 ? 1.960 6.797 -21.517 1.00 84.19 226 GLU A CA 1
ATOM 1861 C C . GLU A 1 226 ? 1.942 5.885 -20.286 1.00 84.19 226 GLU A C 1
ATOM 1863 O O . GLU A 1 226 ? 2.995 5.591 -19.725 1.00 84.19 226 GLU A O 1
ATOM 1868 N N . LEU A 1 227 ? 0.774 5.362 -19.902 1.00 81.88 227 LEU A N 1
ATOM 1869 C CA . LEU A 1 227 ? 0.654 4.464 -18.750 1.00 81.88 227 LEU A CA 1
ATOM 1870 C C . LEU A 1 227 ? 1.427 3.145 -18.942 1.00 81.88 227 LEU A C 1
ATOM 1872 O O . LEU A 1 227 ? 2.213 2.808 -18.055 1.00 81.88 227 LEU A O 1
ATOM 1876 N N . PRO A 1 228 ? 1.301 2.423 -20.077 1.00 83.44 228 PRO A N 1
ATOM 1877 C CA . PRO A 1 228 ? 2.163 1.278 -20.360 1.00 83.44 228 PRO A CA 1
ATOM 1878 C C . PRO A 1 228 ? 3.655 1.615 -20.281 1.00 83.44 228 PRO A C 1
ATOM 1880 O O . PRO A 1 228 ? 4.418 0.832 -19.727 1.00 83.44 228 PRO A O 1
ATOM 1883 N N . ARG A 1 229 ? 4.068 2.791 -20.773 1.00 85.69 229 ARG A N 1
ATOM 1884 C CA . ARG A 1 229 ? 5.473 3.229 -20.760 1.00 85.69 229 ARG A CA 1
ATOM 1885 C C . ARG A 1 229 ? 6.015 3.510 -19.359 1.00 85.69 229 ARG A C 1
ATOM 1887 O O . ARG A 1 229 ? 7.215 3.458 -19.155 1.00 85.69 229 ARG A O 1
ATOM 1894 N N . VAL A 1 230 ? 5.162 3.892 -18.414 1.00 86.06 230 VAL A N 1
ATOM 1895 C CA . VAL A 1 230 ? 5.587 4.195 -17.038 1.00 86.06 230 VAL A CA 1
ATOM 1896 C C . VAL A 1 230 ? 5.573 2.942 -16.154 1.00 86.06 230 VAL A C 1
ATOM 1898 O O . VAL A 1 230 ? 6.275 2.884 -15.145 1.00 86.06 230 VAL A O 1
ATOM 1901 N N . ILE A 1 231 ? 4.776 1.932 -16.512 1.00 82.94 231 ILE A N 1
ATOM 1902 C CA . ILE A 1 231 ? 4.721 0.653 -15.790 1.00 82.94 231 ILE A CA 1
ATOM 1903 C C . ILE A 1 231 ? 5.945 -0.231 -16.099 1.00 82.94 231 ILE A C 1
ATOM 1905 O O . ILE A 1 231 ? 6.372 -0.975 -15.212 1.00 82.94 231 ILE A O 1
ATOM 1909 N N . TRP A 1 232 ? 6.499 -0.144 -17.314 1.00 69.44 232 TRP A N 1
ATOM 1910 C CA . TRP A 1 232 ? 7.593 -0.985 -17.824 1.00 69.44 232 TRP A CA 1
ATOM 1911 C C . TRP A 1 232 ? 8.877 -0.197 -18.073 1.00 69.44 232 TRP A C 1
ATOM 1913 O O . TRP A 1 232 ? 9.958 -0.736 -17.739 1.00 69.44 232 TRP A O 1
#

Sequence (232 aa):
MFSRWSRVVSFRSMAALGENSYLNPRAFSKAAERVKPFDKNNKLSKEDHHKTTLDRQNDKSSHQVRGSMAFLSKPCSLALHANSKFWVHEPEYKGIHYFFLKLLLYYSKESRSIRNANVLYKRIVYQVDRSDIYDTFNLEKCFRTTFALLVLHTWLCLSRLKAEGKEGIEFGQYLYEHYNRDLELRVASAGVNLLLTTWMKDLEKIFYGNCAAYDAAVRPEATKDELPRVIW

InterPro domains:
  IPR007129 Ubiquinol-cytochrome c chaperone, CBP3 [PTHR12184] (1-232)
  IPR021150 Ubiquinol-cytochrome c chaperone [PF03981] (136-228)

Foldseek 3Di:
DDDDPQDDPPPPPDPPDDPPQVPDVVLLNVLVVVDDDDDPPPPDDPDPPPPPPPPPPPPPPPPPPPLPPPPPPDDDDPDDDCPDPLHDDDDDDDDPVVVVCVVVCCVPPVNVLLVVLLSVLVVLLVVLVDCCVCVSVVHDPDPVSSLLSSLVSLLVQLVVLVVVPPVSSSSNSSNVVSSLVVVLVVCVVVVPDPCSVVVSVVSVVVSSVLSSQCVQCPDPPHDPCSNVVSSD

Secondary structure (DSSP, 8-state):
----S-S-----S-TTS-S--SS-HHHHHHHHTTSPPPPTT----TTGGGSTTSSSSS--------TTTTT-S--------TTSTT--PPP---THHHHHHHHTTTTSHHHHHHHHHHHHHHHHHHHHH-HHHHHHTT---SHHHHHHHHHHHHHHHHHHHHTT-HHHHHHHHHHHHHHHHHHHHHHHHTT--TTHHHHHHHHHHHHHHHHHHHHHHTSTTS-TTHHHHHH-

Radius of gyration: 20.2 Å; chains: 1; bounding box: 45×52×54 Å